Protein AF-A0A967D925-F1 (afdb_monomer_lite)

Foldseek 3Di:
DVVVVVVDPDDVPDDDDDDDPDPPLLVVQVCCVPPVVHDQEDEDDFPDAFDLAACDDDPPDDCPRHQDPVNVVVLCCRLPVSLVSNCVNQLLAANHQYEYEQHADALPRDPRSLVSSVVSLVVVLVVQQVVLVVSCVDPSNYAYEYERNRDPDSVPGHDDPVSVVVSVVVSVVVSVQLSDRQDDVVVPVVRNVCSHSYYHYD

pLDDT: mean 89.71, std 10.69, range [37.78, 98.31]

Sequence (202 aa):
ARELQHAIDATDSVAFDVRCVGDDIEGALDHILREEGGFDVVVSSPFERLPLNALAGERHKSWDRVLSDQQFRDLVHDQLTHHFRIARISALVPNCQIVLLTPDTSLASTREEFALALFVKNSLHAFTVTLGVEGERLPTVPAVNQVQLTRRAHTEEPSNDQELAEEMTRLVHAVMQCAVPAPSPSESRYLSKIFRGNAVTV

Secondary structure (DSSP, 8-state):
-HHHHTSS---TTS-------TT-HHHHHHHHHHHS---SEEEE--SSPPP--BSSPPTTS-STTBPPHHHHHHHHIIIIIHHHHHHHHHTTSTT-EEEEEPPP--TTS-HHHHHHHHHHHHHHHHHHHHHHHHHTTSTT--EEEEEESS-SSGGGS--SHHHHHHHHHHHHHHHHHHTSPPPPTTT-HHHHHHTSS-EEE-

Structure (mmCIF, N/CA/C/O backbone):
data_AF-A0A967D925-F1
#
_entry.id   AF-A0A967D925-F1
#
loop_
_atom_site.group_PDB
_atom_site.id
_atom_site.type_symbol
_atom_site.label_atom_id
_atom_site.label_alt_id
_atom_site.label_comp_id
_atom_site.label_asym_id
_atom_site.label_entity_id
_atom_site.label_seq_id
_atom_site.pdbx_PDB_ins_code
_atom_site.Cartn_x
_atom_site.Cartn_y
_atom_site.Cartn_z
_atom_site.occupancy
_atom_site.B_iso_or_equiv
_atom_site.auth_seq_id
_atom_site.auth_comp_id
_atom_site.auth_asym_id
_atom_site.auth_atom_id
_atom_site.pdbx_PDB_model_num
ATOM 1 N N . ALA A 1 1 ? 12.749 -15.885 10.083 1.00 47.28 1 ALA A N 1
ATOM 2 C CA . ALA A 1 1 ? 12.333 -15.443 11.435 1.00 47.28 1 ALA A CA 1
ATOM 3 C C . ALA A 1 1 ? 13.518 -14.902 12.240 1.00 47.28 1 ALA A C 1
ATOM 5 O O . ALA A 1 1 ? 13.546 -13.701 12.454 1.00 47.28 1 ALA A O 1
ATOM 6 N N . ARG A 1 2 ? 14.536 -15.715 12.591 1.00 37.78 2 ARG A N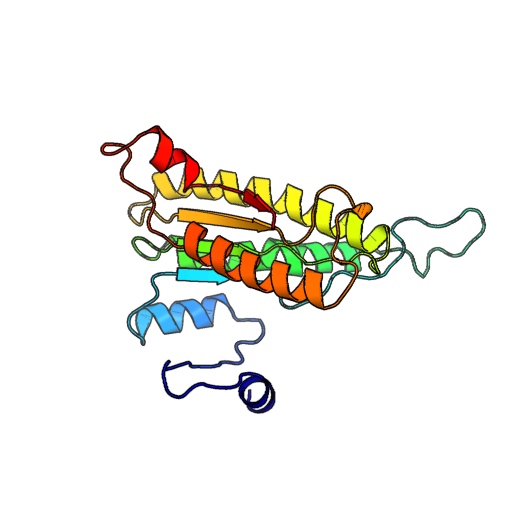 1
ATOM 7 C CA . ARG A 1 2 ? 15.740 -15.232 13.312 1.00 37.78 2 ARG A CA 1
ATOM 8 C C . ARG A 1 2 ? 16.508 -14.115 12.589 1.00 37.78 2 ARG A C 1
ATOM 10 O O . ARG A 1 2 ? 16.878 -13.149 13.230 1.00 37.78 2 ARG A O 1
ATOM 17 N N . GLU A 1 3 ? 16.699 -14.202 11.272 1.00 49.06 3 GLU A N 1
ATOM 18 C CA . GLU A 1 3 ? 17.449 -13.181 10.508 1.00 49.06 3 GLU A CA 1
ATOM 19 C C . GLU A 1 3 ? 16.767 -11.801 10.475 1.00 49.06 3 GLU A C 1
ATOM 21 O O . GLU A 1 3 ? 17.447 -10.794 10.623 1.00 49.06 3 GLU A O 1
ATOM 26 N N . LEU A 1 4 ? 15.432 -11.742 10.371 1.00 49.66 4 LEU A N 1
ATOM 27 C CA . LEU A 1 4 ? 14.669 -10.482 10.443 1.00 49.66 4 LEU A CA 1
ATOM 28 C C . LEU A 1 4 ? 14.736 -9.849 11.838 1.00 49.66 4 LEU A C 1
ATOM 30 O O . LEU A 1 4 ? 14.824 -8.634 11.965 1.00 49.66 4 LEU A O 1
ATOM 34 N N . GLN A 1 5 ? 14.742 -10.677 12.884 1.00 48.75 5 GLN A N 1
ATOM 35 C CA . GLN A 1 5 ? 14.853 -10.217 14.267 1.00 48.75 5 GLN A CA 1
ATOM 36 C C . GLN A 1 5 ? 16.227 -9.590 14.565 1.00 48.75 5 GLN A C 1
ATOM 38 O O . GLN A 1 5 ? 16.320 -8.715 15.414 1.00 48.75 5 GLN A O 1
ATOM 43 N N . HIS A 1 6 ? 17.280 -10.000 13.846 1.00 44.72 6 HIS A N 1
ATOM 44 C CA . HIS A 1 6 ? 18.626 -9.426 13.963 1.00 44.72 6 HIS A CA 1
ATOM 45 C C . HIS A 1 6 ? 18.809 -8.095 13.216 1.00 44.72 6 HIS A C 1
ATOM 47 O O . HIS A 1 6 ? 19.812 -7.427 13.441 1.00 44.72 6 HIS A O 1
ATOM 53 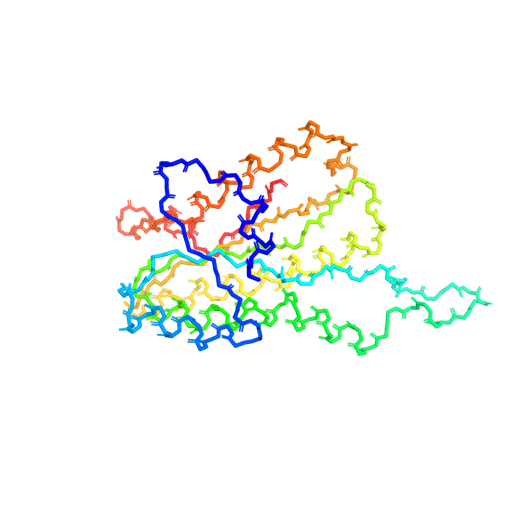N N . ALA A 1 7 ? 17.882 -7.719 12.329 1.00 55.31 7 ALA A N 1
ATOM 54 C CA . ALA A 1 7 ? 17.956 -6.477 11.556 1.00 55.31 7 ALA A CA 1
ATOM 55 C C . ALA A 1 7 ? 17.255 -5.289 12.239 1.00 55.31 7 ALA A C 1
ATOM 57 O O . ALA A 1 7 ? 17.413 -4.152 11.802 1.00 55.31 7 ALA A O 1
ATOM 58 N N . ILE A 1 8 ? 16.469 -5.548 13.289 1.00 61.56 8 ILE A N 1
ATOM 59 C CA . ILE A 1 8 ? 15.788 -4.518 14.071 1.00 61.56 8 ILE A CA 1
ATOM 60 C C . ILE A 1 8 ? 16.593 -4.328 15.354 1.00 61.56 8 ILE A C 1
ATOM 62 O O . ILE A 1 8 ? 16.571 -5.195 16.228 1.00 61.56 8 ILE A O 1
ATOM 66 N N . ASP A 1 9 ? 17.294 -3.197 15.465 1.00 57.78 9 ASP A N 1
ATOM 67 C CA . ASP A 1 9 ? 17.919 -2.769 16.718 1.00 57.78 9 ASP A CA 1
ATOM 68 C C . ASP A 1 9 ? 16.811 -2.453 17.727 1.00 57.78 9 ASP A C 1
ATOM 70 O O . ASP A 1 9 ? 16.304 -1.334 17.835 1.00 57.78 9 ASP A O 1
ATOM 74 N N . ALA A 1 10 ? 16.383 -3.494 18.433 1.00 56.81 10 ALA A N 1
ATOM 75 C CA . ALA A 1 10 ? 15.452 -3.400 19.532 1.00 56.81 10 ALA A CA 1
ATOM 76 C C . ALA A 1 10 ? 16.042 -2.484 20.603 1.00 56.81 10 ALA A C 1
ATOM 78 O O . ALA A 1 10 ? 16.943 -2.865 21.347 1.00 56.81 10 ALA A O 1
ATOM 79 N N . THR A 1 11 ? 15.535 -1.261 20.688 1.00 58.22 11 THR A N 1
ATOM 80 C CA . THR A 1 11 ? 15.697 -0.476 21.907 1.00 58.22 11 THR A CA 1
ATOM 81 C C . THR A 1 11 ? 14.797 -1.106 22.969 1.00 58.22 11 THR A C 1
ATOM 83 O O . THR A 1 11 ? 13.647 -1.434 22.684 1.00 58.22 11 THR A O 1
ATOM 86 N N . ASP A 1 12 ? 15.300 -1.288 24.194 1.00 60.41 12 ASP A N 1
ATOM 87 C CA . ASP A 1 12 ? 14.603 -1.968 25.308 1.00 60.41 12 ASP A CA 1
ATOM 88 C C . ASP A 1 12 ? 13.247 -1.331 25.714 1.00 60.41 12 ASP A C 1
ATOM 90 O O . ASP A 1 12 ? 12.609 -1.754 26.677 1.00 60.41 12 ASP A O 1
ATOM 94 N N . SER A 1 13 ? 12.802 -0.279 25.024 1.00 71.00 13 SER A N 1
ATOM 95 C CA . SER A 1 13 ? 11.634 0.535 25.352 1.00 71.00 13 SER A CA 1
ATOM 96 C C . SER A 1 13 ? 10.321 0.074 24.711 1.00 71.00 13 SER A C 1
ATOM 98 O O . SER A 1 13 ? 9.267 0.516 25.169 1.00 71.00 13 SER A O 1
ATOM 100 N N . VAL A 1 14 ? 10.339 -0.789 23.685 1.00 78.38 14 VAL A N 1
ATOM 101 C CA . VAL A 1 14 ? 9.121 -1.223 22.972 1.00 78.38 14 VAL A CA 1
ATOM 102 C C . VAL A 1 14 ? 9.096 -2.740 22.809 1.00 78.38 14 VAL A C 1
ATOM 104 O O . VAL A 1 14 ? 9.994 -3.328 22.214 1.00 78.38 14 VAL A O 1
ATOM 107 N N . ALA A 1 15 ? 8.039 -3.380 23.312 1.00 82.06 15 ALA A N 1
ATOM 108 C CA . ALA A 1 15 ? 7.785 -4.789 23.039 1.00 82.06 15 ALA A CA 1
ATOM 109 C C . ALA A 1 15 ? 7.368 -4.954 21.571 1.00 82.06 15 ALA A C 1
ATOM 111 O O . ALA A 1 15 ? 6.410 -4.325 21.125 1.00 82.06 15 ALA A O 1
ATOM 112 N N . PHE A 1 16 ? 8.074 -5.802 20.828 1.00 82.94 16 PHE A N 1
ATOM 113 C CA . PHE A 1 16 ? 7.754 -6.123 19.442 1.00 82.94 16 PHE A CA 1
ATOM 114 C C . PHE A 1 16 ? 7.796 -7.636 19.241 1.00 82.94 16 PHE A C 1
ATOM 116 O O . PHE A 1 16 ? 8.562 -8.348 19.893 1.00 82.94 16 PHE A O 1
ATOM 123 N N . ASP A 1 17 ? 6.964 -8.113 18.324 1.00 85.56 17 ASP A N 1
ATOM 124 C CA . ASP A 1 17 ? 6.904 -9.509 17.916 1.00 85.56 17 ASP A CA 1
ATOM 125 C C . ASP A 1 17 ? 7.031 -9.594 16.393 1.00 85.56 17 ASP A C 1
ATOM 127 O O . ASP A 1 17 ? 6.487 -8.764 15.665 1.00 85.56 17 ASP A O 1
ATOM 131 N N . VAL A 1 18 ? 7.788 -10.579 15.906 1.00 86.38 18 VAL A N 1
ATOM 132 C CA . VAL A 1 18 ? 8.087 -10.744 14.477 1.00 86.38 18 VAL A CA 1
ATOM 133 C C . VAL A 1 18 ? 7.727 -12.154 14.054 1.00 86.38 18 VAL A C 1
ATOM 135 O O . VAL A 1 18 ? 8.289 -13.136 14.544 1.00 86.38 18 VAL A O 1
ATOM 138 N N . ARG A 1 19 ? 6.839 -12.257 13.064 1.00 85.81 19 ARG A N 1
ATOM 139 C CA . ARG A 1 19 ? 6.327 -13.535 12.564 1.00 85.81 19 ARG A CA 1
ATOM 140 C C . ARG A 1 19 ? 6.606 -13.697 11.084 1.00 85.81 19 ARG A C 1
ATOM 142 O O . ARG A 1 19 ? 6.492 -12.759 10.305 1.00 85.81 19 ARG A O 1
ATOM 149 N N . CYS A 1 20 ? 6.942 -14.921 10.694 1.00 88.19 20 CYS A N 1
ATOM 150 C CA . CYS A 1 20 ? 6.963 -15.314 9.293 1.00 88.19 20 CYS A CA 1
ATOM 151 C C . CYS A 1 20 ? 5.620 -15.973 8.977 1.00 88.19 20 CYS A C 1
ATOM 153 O O . CYS A 1 20 ? 5.390 -17.102 9.405 1.00 88.19 20 CYS A O 1
ATOM 155 N N . VAL A 1 21 ? 4.738 -15.256 8.282 1.00 86.06 21 VAL A N 1
ATOM 156 C CA . VAL A 1 21 ? 3.375 -15.722 7.960 1.00 86.06 21 VAL A CA 1
ATOM 157 C C . VAL A 1 21 ? 3.265 -16.309 6.548 1.00 86.06 21 VAL A C 1
ATOM 159 O O . VAL A 1 21 ? 2.253 -16.910 6.201 1.00 86.06 21 VAL A O 1
ATOM 162 N N . GLY A 1 22 ? 4.327 -16.178 5.742 1.00 86.94 22 GLY A N 1
ATOM 163 C CA . GLY A 1 22 ? 4.320 -16.579 4.337 1.00 86.94 22 GLY A CA 1
ATOM 164 C C . GLY A 1 22 ? 3.181 -15.899 3.580 1.00 86.94 22 GLY A C 1
ATOM 165 O O . GLY A 1 22 ? 2.936 -14.708 3.763 1.00 86.94 22 GLY A O 1
ATOM 166 N N . ASP A 1 23 ? 2.463 -16.680 2.777 1.00 87.06 23 ASP A N 1
ATOM 167 C CA . ASP A 1 23 ? 1.322 -16.192 2.003 1.00 87.06 23 ASP A CA 1
ATOM 168 C C . ASP A 1 23 ? -0.005 -16.185 2.771 1.00 87.06 23 ASP A C 1
ATOM 170 O O . ASP A 1 23 ? -0.970 -15.637 2.247 1.00 87.06 23 ASP A O 1
ATOM 174 N N . ASP A 1 24 ? -0.111 -16.757 3.977 1.00 92.06 24 ASP A N 1
ATOM 175 C CA . ASP A 1 24 ? -1.381 -16.828 4.727 1.00 92.06 24 ASP A CA 1
ATOM 176 C C . ASP A 1 24 ? -1.606 -15.592 5.612 1.00 92.06 24 ASP A C 1
ATOM 178 O O . ASP A 1 24 ? -1.670 -15.651 6.843 1.00 92.06 24 ASP A O 1
ATOM 182 N N . ILE A 1 25 ? -1.692 -14.432 4.961 1.00 93.94 25 ILE A N 1
ATOM 183 C CA . ILE A 1 25 ? -1.860 -13.144 5.639 1.00 93.94 25 ILE A CA 1
ATOM 184 C C . ILE A 1 25 ? -3.218 -13.071 6.353 1.00 93.94 25 ILE A C 1
ATOM 186 O O . ILE A 1 25 ? -3.301 -12.592 7.484 1.00 93.94 25 ILE A O 1
ATOM 190 N N . GLU A 1 26 ? -4.288 -13.563 5.724 1.00 94.56 26 GLU A N 1
ATOM 191 C CA . GLU A 1 26 ? -5.625 -13.567 6.315 1.00 94.56 26 GLU A CA 1
ATOM 192 C C . GLU A 1 26 ? -5.699 -14.456 7.560 1.00 94.56 26 GLU A C 1
ATOM 194 O O . GLU A 1 26 ? -6.271 -14.025 8.562 1.00 94.56 26 GLU A O 1
ATOM 199 N N . GLY A 1 27 ? -5.110 -15.658 7.522 1.00 94.44 27 GLY A N 1
ATOM 200 C CA . GLY A 1 27 ? -5.057 -16.553 8.678 1.00 94.44 27 GLY A CA 1
ATOM 201 C C . GLY A 1 27 ? -4.265 -15.953 9.838 1.00 94.44 27 GLY A C 1
ATOM 202 O O . GLY A 1 27 ? -4.699 -16.027 10.989 1.00 94.44 27 GLY A O 1
ATO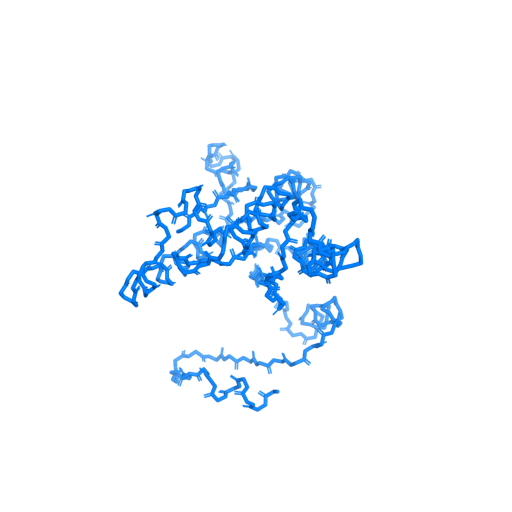M 203 N N . ALA A 1 28 ? -3.150 -15.277 9.545 1.00 93.69 28 ALA A N 1
ATOM 204 C CA . ALA A 1 28 ? -2.365 -14.586 10.562 1.00 93.69 28 ALA A CA 1
ATOM 205 C C . ALA A 1 28 ? -3.134 -13.431 11.228 1.00 93.69 28 ALA A C 1
ATOM 207 O O . ALA A 1 28 ? -3.113 -13.311 12.453 1.00 93.69 28 ALA A O 1
ATOM 208 N N . LEU A 1 29 ? -3.839 -12.605 10.447 1.00 94.50 29 LEU A N 1
ATOM 209 C CA . LEU A 1 29 ? -4.657 -11.513 10.986 1.00 94.50 29 LEU A CA 1
ATOM 210 C C . LEU A 1 29 ? -5.850 -12.035 11.802 1.00 94.50 29 LEU A C 1
ATOM 212 O O . LEU A 1 29 ? -6.140 -11.490 12.866 1.00 94.50 29 LEU A O 1
ATOM 216 N N . ASP A 1 30 ? -6.521 -13.097 11.341 1.00 92.94 30 ASP A N 1
ATOM 217 C CA . ASP A 1 30 ? -7.624 -13.731 12.081 1.00 92.94 30 ASP A CA 1
ATOM 218 C C . ASP A 1 30 ? -7.139 -14.323 13.414 1.00 92.94 30 ASP A C 1
ATOM 220 O O . ASP A 1 30 ? -7.816 -14.174 14.432 1.00 92.94 30 ASP A O 1
ATOM 224 N N . HIS A 1 31 ? -5.939 -14.915 13.442 1.00 92.75 31 HIS A N 1
ATOM 225 C CA . HIS A 1 31 ? -5.333 -15.418 14.675 1.00 92.75 31 HIS A CA 1
ATOM 226 C C . HIS A 1 31 ? -5.085 -14.300 15.695 1.00 92.75 31 HIS A C 1
ATOM 228 O O . HIS A 1 31 ? -5.533 -14.417 16.835 1.00 92.75 31 HIS A O 1
ATOM 234 N N . ILE A 1 32 ? -4.455 -13.191 15.283 1.00 92.81 32 ILE A N 1
ATOM 235 C CA . ILE A 1 32 ? -4.219 -12.034 16.168 1.00 92.81 32 ILE A CA 1
ATOM 236 C C . ILE A 1 32 ? -5.553 -11.496 16.706 1.00 92.81 32 ILE A C 1
ATOM 238 O O . ILE A 1 32 ? -5.688 -11.195 17.894 1.00 92.81 32 ILE A O 1
ATOM 242 N N . LEU A 1 33 ? -6.567 -11.415 15.840 1.00 91.25 33 LEU A N 1
ATOM 243 C CA . LEU A 1 33 ? -7.886 -10.915 16.210 1.00 91.25 33 LEU A CA 1
ATOM 244 C C . LEU A 1 33 ? -8.582 -11.775 17.270 1.00 91.25 33 LEU A C 1
ATOM 246 O O . LEU A 1 33 ? -9.226 -11.233 18.168 1.00 91.25 33 LEU A O 1
ATOM 250 N N . ARG A 1 34 ? -8.480 -13.102 17.165 1.00 90.19 34 ARG A N 1
ATOM 251 C CA . ARG A 1 34 ? -9.218 -14.032 18.034 1.00 90.19 34 ARG A CA 1
ATOM 252 C C . ARG A 1 34 ? -8.470 -14.413 19.299 1.00 90.19 34 ARG A C 1
ATOM 254 O O . ARG A 1 34 ? -9.097 -14.546 20.345 1.00 90.19 34 ARG A O 1
ATOM 261 N N . GLU A 1 35 ? -7.162 -14.601 19.193 1.00 92.81 35 GLU A N 1
ATOM 262 C CA . GLU A 1 35 ? -6.359 -15.234 20.240 1.00 92.81 35 GLU A CA 1
ATOM 263 C C . GLU A 1 35 ? -5.477 -14.230 20.997 1.00 92.81 35 GLU A C 1
ATOM 265 O O . GLU A 1 35 ? -5.016 -14.529 22.096 1.00 92.81 35 GLU A O 1
ATOM 270 N N . GLU A 1 36 ? -5.260 -13.024 20.455 1.00 89.31 36 GLU A N 1
ATOM 271 C CA . GLU A 1 36 ? -4.236 -12.092 20.963 1.00 89.31 36 GLU A CA 1
ATOM 272 C C . GLU A 1 36 ? -4.762 -10.689 21.279 1.00 89.31 36 GLU A C 1
ATOM 274 O O . GLU A 1 36 ? -3.993 -9.760 21.515 1.00 89.31 36 GLU A O 1
ATOM 279 N N . GLY A 1 37 ? -6.084 -10.535 21.342 1.00 84.06 37 GLY A N 1
ATOM 280 C CA . GLY A 1 37 ? -6.721 -9.288 21.768 1.00 84.06 37 GLY A CA 1
ATOM 281 C C . GLY A 1 37 ? -6.923 -8.251 20.661 1.00 84.06 37 GLY A C 1
ATOM 282 O O . GLY A 1 37 ? -7.417 -7.165 20.959 1.00 84.06 37 GLY A O 1
ATOM 283 N N . GLY A 1 38 ? -6.630 -8.586 19.400 1.00 90.00 38 GLY A N 1
ATOM 284 C CA . GLY A 1 38 ? -6.899 -7.716 18.256 1.00 90.00 38 GLY A CA 1
ATOM 285 C C . GLY A 1 38 ? -5.806 -6.702 17.944 1.00 90.00 38 GLY A C 1
ATOM 286 O O . GLY A 1 38 ? -4.678 -6.794 18.417 1.00 90.00 38 GLY A O 1
ATOM 287 N N . PHE A 1 39 ? -6.144 -5.762 17.063 1.00 93.50 39 PHE A N 1
ATOM 288 C CA . PHE A 1 39 ? -5.239 -4.717 16.598 1.00 93.50 39 PHE A CA 1
ATOM 289 C C . PHE A 1 39 ? -6.011 -3.448 16.224 1.00 93.50 39 PHE A C 1
ATOM 291 O O . PHE A 1 39 ? -7.086 -3.516 15.630 1.00 93.50 39 PHE A O 1
ATOM 298 N N . ASP A 1 40 ? -5.434 -2.286 16.527 1.00 93.56 40 ASP A N 1
ATOM 299 C CA . ASP A 1 40 ? -6.042 -0.983 16.225 1.00 93.56 40 ASP A CA 1
ATOM 300 C C . ASP A 1 40 ? -5.571 -0.411 14.881 1.00 93.56 40 ASP A C 1
ATOM 302 O O . ASP A 1 40 ? -6.294 0.332 14.220 1.00 93.56 40 ASP A O 1
ATOM 306 N N . VAL A 1 41 ? -4.351 -0.751 14.459 1.00 95.81 41 VAL A N 1
ATOM 307 C CA . VAL A 1 41 ? -3.701 -0.182 13.273 1.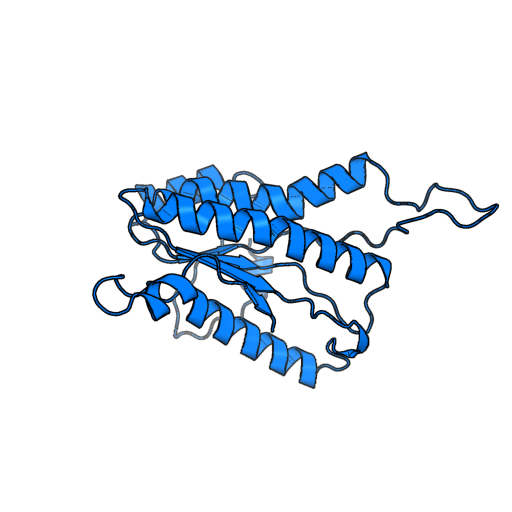00 95.81 41 VAL A CA 1
ATOM 308 C C . VAL A 1 41 ? -3.049 -1.291 12.462 1.00 95.81 41 VAL A C 1
ATOM 310 O O . VAL A 1 41 ? -2.373 -2.156 13.015 1.00 95.81 41 VAL A O 1
ATOM 313 N N . VAL A 1 42 ? -3.205 -1.232 11.140 1.00 96.88 42 VAL A N 1
ATOM 314 C CA . VAL A 1 42 ? -2.480 -2.090 10.200 1.00 96.88 42 VAL A CA 1
ATOM 315 C C . VAL A 1 42 ? -1.762 -1.230 9.177 1.00 96.88 42 VAL A C 1
ATOM 317 O O . VAL A 1 42 ? -2.392 -0.470 8.446 1.00 96.88 42 VAL A O 1
ATOM 320 N N . VAL A 1 43 ? -0.444 -1.394 9.096 1.00 97.50 43 VAL A N 1
ATOM 321 C CA . VAL A 1 43 ? 0.389 -0.806 8.044 1.00 97.50 43 VAL A CA 1
ATOM 322 C C . VAL A 1 43 ? 0.755 -1.917 7.071 1.00 97.50 43 VAL A C 1
ATOM 324 O O . VAL A 1 43 ? 1.428 -2.877 7.437 1.00 97.50 43 VAL A O 1
ATOM 327 N N . SER A 1 44 ? 0.272 -1.813 5.839 1.00 97.44 44 SER A N 1
ATOM 328 C CA . SER A 1 44 ? 0.476 -2.810 4.795 1.00 97.44 44 SER A CA 1
ATOM 329 C C . SER A 1 44 ? 1.526 -2.316 3.810 1.00 97.44 44 SER A C 1
ATOM 331 O O . SER A 1 44 ? 1.326 -1.292 3.159 1.00 97.44 44 SER A O 1
ATOM 333 N N . SER A 1 45 ? 2.617 -3.071 3.693 1.00 95.38 45 SER A N 1
ATOM 334 C CA . SER A 1 45 ? 3.654 -2.901 2.678 1.00 95.38 45 SER A CA 1
ATOM 335 C C . SER A 1 45 ? 3.754 -4.185 1.856 1.00 95.38 45 SER A C 1
ATOM 337 O O . SER A 1 45 ? 3.843 -5.253 2.465 1.00 95.38 45 SER A O 1
ATOM 339 N N . PRO A 1 46 ? 3.791 -4.106 0.516 1.00 91.00 46 PRO A N 1
ATOM 340 C CA . PRO A 1 46 ? 4.084 -5.251 -0.340 1.00 91.00 46 PRO A CA 1
ATOM 341 C C . PRO A 1 46 ? 5.412 -5.916 0.046 1.00 91.00 46 PRO A C 1
ATOM 343 O O . PRO A 1 46 ? 6.351 -5.235 0.465 1.00 91.00 46 PRO A O 1
ATOM 346 N N . PHE A 1 47 ? 5.493 -7.242 -0.092 1.00 90.38 47 PHE A N 1
ATOM 347 C CA . PHE A 1 47 ? 6.724 -7.997 0.182 1.00 90.38 47 PHE A CA 1
ATOM 348 C C . PHE A 1 47 ? 7.707 -7.958 -0.988 1.00 90.38 47 PHE A C 1
ATOM 350 O O . PHE A 1 47 ? 8.916 -7.857 -0.780 1.00 90.38 47 PHE A O 1
ATOM 357 N N . GLU A 1 48 ? 7.185 -8.041 -2.212 1.00 91.88 48 GLU A N 1
ATOM 358 C CA . GLU A 1 48 ? 7.992 -8.098 -3.425 1.00 91.88 48 GLU A CA 1
ATOM 359 C C . GLU A 1 48 ? 8.353 -6.702 -3.933 1.00 91.88 48 GLU A C 1
ATOM 361 O O . GLU A 1 48 ? 7.583 -5.743 -3.819 1.00 91.88 48 GLU A O 1
ATOM 366 N N . ARG A 1 49 ? 9.539 -6.596 -4.536 1.00 91.12 49 ARG A N 1
ATOM 367 C CA . ARG A 1 49 ? 9.987 -5.372 -5.213 1.00 91.12 49 ARG A CA 1
ATOM 368 C C . ARG A 1 49 ? 9.338 -5.236 -6.588 1.00 91.12 49 ARG A C 1
ATOM 370 O O . ARG A 1 49 ? 8.848 -6.204 -7.168 1.00 91.12 49 ARG A O 1
ATOM 377 N N . LEU A 1 50 ? 9.392 -4.030 -7.147 1.00 94.12 50 LEU A N 1
ATOM 378 C CA . LEU A 1 50 ? 8.984 -3.808 -8.530 1.00 94.12 50 LEU A CA 1
ATOM 379 C C . LEU A 1 50 ? 9.927 -4.529 -9.515 1.00 94.12 50 LEU A C 1
ATOM 381 O O . LEU A 1 50 ? 11.141 -4.578 -9.296 1.00 94.12 50 LEU A O 1
ATOM 385 N N . PRO A 1 51 ? 9.399 -5.076 -10.624 1.00 92.50 51 PRO A N 1
ATOM 386 C CA . PRO A 1 51 ? 10.217 -5.707 -11.643 1.00 92.50 51 PRO A CA 1
ATOM 387 C C . PRO A 1 51 ? 11.029 -4.659 -12.413 1.00 92.50 51 PRO A C 1
ATOM 389 O O . PRO A 1 51 ? 10.538 -3.586 -12.756 1.00 92.50 51 PRO A O 1
ATOM 392 N N . LEU A 1 52 ? 12.266 -5.020 -12.759 1.00 89.56 52 LEU A N 1
ATOM 393 C CA . LEU A 1 52 ? 13.210 -4.170 -13.503 1.00 89.56 52 LEU A CA 1
ATOM 394 C C . LEU A 1 52 ? 13.148 -4.393 -15.026 1.00 89.56 52 LEU A C 1
ATOM 396 O O . LEU A 1 52 ? 14.049 -3.999 -15.769 1.00 89.56 52 LEU A O 1
ATOM 400 N N . ASN A 1 53 ? 12.124 -5.105 -15.498 1.00 91.12 53 ASN A N 1
ATOM 401 C CA . ASN A 1 53 ? 11.946 -5.433 -16.907 1.00 91.12 53 ASN A CA 1
ATOM 402 C C . ASN A 1 53 ? 11.633 -4.186 -17.740 1.00 91.12 53 ASN A C 1
ATOM 404 O O . ASN A 1 53 ? 10.991 -3.245 -17.279 1.00 91.12 53 ASN A O 1
ATOM 408 N N . ALA A 1 54 ? 12.019 -4.223 -19.016 1.00 89.19 54 ALA A N 1
ATOM 409 C CA . ALA A 1 54 ? 11.591 -3.199 -19.958 1.00 89.19 54 ALA A CA 1
ATOM 410 C C . ALA A 1 54 ? 10.063 -3.251 -20.128 1.00 89.19 54 ALA A C 1
ATOM 412 O O . ALA A 1 54 ? 9.488 -4.334 -20.209 1.00 89.19 54 ALA A O 1
ATOM 413 N N . LEU A 1 55 ? 9.396 -2.102 -20.248 1.00 90.12 55 LEU A N 1
ATOM 414 C CA . LEU A 1 55 ? 7.946 -2.068 -20.505 1.00 90.12 55 LEU A CA 1
ATOM 415 C C . LEU A 1 55 ? 7.597 -2.152 -21.997 1.00 90.12 55 LEU A C 1
ATOM 417 O O . LEU A 1 55 ? 6.451 -2.407 -22.356 1.00 90.12 55 LEU A O 1
ATOM 421 N N . ALA A 1 56 ? 8.576 -1.937 -22.875 1.00 87.31 56 ALA A N 1
ATOM 422 C CA . ALA A 1 56 ? 8.401 -2.019 -24.317 1.00 87.31 56 ALA A CA 1
ATOM 423 C C . ALA A 1 56 ? 9.662 -2.563 -24.991 1.00 87.31 56 ALA A C 1
ATOM 425 O O . ALA A 1 56 ? 10.784 -2.290 -24.562 1.00 87.31 56 ALA A O 1
ATOM 426 N N . GLY A 1 57 ? 9.472 -3.316 -26.075 1.00 84.94 57 GLY A N 1
ATOM 427 C CA . GLY A 1 57 ? 10.569 -3.758 -26.926 1.00 84.94 57 GLY A CA 1
ATOM 428 C C . GLY A 1 57 ? 11.107 -2.613 -27.782 1.00 84.94 57 GLY A C 1
ATOM 429 O O . GLY A 1 57 ? 10.351 -1.811 -28.332 1.00 84.94 57 GLY A O 1
ATOM 430 N N . GLU A 1 58 ? 12.425 -2.549 -27.944 1.00 81.94 58 GLU A N 1
ATOM 431 C CA . GLU A 1 58 ? 13.035 -1.642 -28.913 1.00 81.94 58 GLU A CA 1
ATOM 432 C C . GLU A 1 58 ? 12.915 -2.193 -30.341 1.00 81.94 58 GLU A C 1
ATOM 434 O O . GLU A 1 58 ? 12.901 -3.405 -30.583 1.00 81.94 58 GLU A O 1
ATOM 439 N N . ARG A 1 59 ? 12.879 -1.289 -31.325 1.00 81.94 59 ARG A N 1
ATOM 440 C CA . ARG A 1 59 ? 12.786 -1.658 -32.740 1.00 81.94 59 ARG A CA 1
ATOM 441 C C . ARG A 1 59 ? 13.951 -2.581 -33.126 1.00 81.94 59 ARG A C 1
ATOM 443 O O . ARG A 1 59 ? 15.109 -2.235 -32.918 1.00 81.94 59 ARG A O 1
ATOM 450 N N . HIS A 1 60 ? 13.635 -3.725 -33.734 1.00 81.81 60 HIS A N 1
ATOM 451 C CA . HIS A 1 60 ? 14.602 -4.751 -34.156 1.00 81.81 60 HIS A CA 1
ATOM 452 C C . HIS A 1 60 ? 15.381 -5.449 -33.020 1.00 81.81 60 HIS A C 1
ATOM 454 O O . HIS A 1 60 ? 16.356 -6.142 -33.309 1.00 81.81 60 HIS A O 1
ATOM 460 N N . LYS A 1 61 ? 14.962 -5.321 -31.752 1.00 83.62 61 LYS A N 1
ATOM 461 C CA . LYS A 1 61 ? 15.504 -6.106 -30.629 1.00 83.62 61 LYS A CA 1
ATOM 462 C C . LYS A 1 61 ? 14.539 -7.218 -30.201 1.00 83.62 61 LYS A C 1
ATOM 464 O O . LYS A 1 61 ? 13.363 -7.207 -30.560 1.00 83.62 61 LYS A O 1
ATOM 469 N N . SER A 1 62 ? 15.062 -8.187 -29.448 1.00 82.88 62 SER A N 1
ATOM 470 C CA . SER A 1 62 ? 14.246 -9.250 -28.856 1.00 82.88 62 SER A CA 1
ATOM 471 C C . SER A 1 62 ? 13.334 -8.710 -27.751 1.00 82.88 62 SER A C 1
ATOM 473 O O . SER A 1 62 ? 13.699 -7.772 -27.041 1.00 82.88 62 SER A O 1
ATOM 475 N N . TRP A 1 63 ? 12.169 -9.337 -27.592 1.00 89.19 63 TRP A N 1
ATOM 476 C CA . TRP A 1 63 ? 11.173 -9.022 -26.564 1.00 89.19 63 TRP A CA 1
ATOM 477 C C . TRP A 1 63 ? 11.366 -9.830 -25.276 1.00 89.19 63 TRP A C 1
ATOM 479 O O . TRP A 1 63 ? 10.643 -9.611 -24.315 1.00 89.19 63 TRP A O 1
ATOM 489 N N . ASP A 1 64 ? 12.370 -10.708 -25.211 1.00 87.62 64 ASP A N 1
ATOM 490 C CA . ASP A 1 64 ? 12.568 -11.634 -24.082 1.00 87.62 64 ASP A CA 1
ATOM 491 C C . ASP A 1 64 ? 12.791 -10.942 -22.725 1.00 87.62 64 ASP A C 1
ATOM 493 O O . ASP A 1 64 ? 12.628 -11.557 -21.677 1.00 87.62 64 ASP A O 1
ATOM 497 N N . ARG A 1 65 ? 13.207 -9.668 -22.729 1.00 86.81 65 ARG A N 1
ATOM 498 C CA . ARG A 1 65 ? 13.412 -8.861 -21.511 1.00 86.81 65 ARG A CA 1
ATOM 499 C C . ARG A 1 65 ? 12.237 -7.942 -21.180 1.00 86.81 65 ARG A C 1
ATOM 501 O O . ARG A 1 65 ? 12.270 -7.283 -20.139 1.00 86.81 65 ARG A O 1
ATOM 508 N N . VAL A 1 66 ? 11.248 -7.868 -22.069 1.00 93.25 66 VAL A N 1
ATOM 509 C CA . VAL A 1 66 ? 10.040 -7.070 -21.869 1.00 93.25 66 VAL A CA 1
ATOM 510 C C . VAL A 1 66 ? 9.166 -7.767 -20.834 1.00 93.25 66 VAL A C 1
ATOM 512 O O . VAL A 1 66 ? 9.095 -8.995 -20.807 1.00 93.25 66 VAL A O 1
ATOM 515 N N . LEU A 1 67 ? 8.528 -6.982 -19.970 1.00 94.19 67 LEU A N 1
ATOM 516 C CA . LEU A 1 67 ? 7.600 -7.475 -18.964 1.00 94.19 67 LEU A CA 1
ATOM 517 C C . LEU A 1 67 ? 6.486 -8.283 -19.644 1.00 94.19 67 LEU A C 1
ATOM 519 O O . LEU A 1 67 ? 5.722 -7.752 -20.449 1.00 94.19 67 LEU A O 1
ATOM 523 N N . SER A 1 68 ? 6.425 -9.574 -19.334 1.00 94.56 68 SER A N 1
ATOM 524 C CA . SER A 1 68 ? 5.401 -10.472 -19.865 1.00 94.56 68 SER A CA 1
ATOM 525 C C . SER A 1 68 ? 4.062 -10.303 -19.145 1.00 94.56 68 SER A C 1
ATOM 527 O O . SER A 1 68 ? 4.002 -9.820 -18.013 1.00 94.56 68 SER A O 1
ATOM 529 N N . ASP A 1 69 ? 2.988 -10.794 -19.764 1.00 95.12 69 ASP A N 1
ATOM 530 C CA . ASP A 1 69 ? 1.652 -10.811 -19.158 1.00 95.12 69 ASP A CA 1
ATOM 531 C C . ASP A 1 69 ? 1.630 -11.525 -17.801 1.00 95.12 69 ASP A C 1
ATOM 533 O O . ASP A 1 69 ? 0.932 -11.086 -16.889 1.00 95.12 69 ASP A O 1
ATOM 537 N N . GLN A 1 70 ? 2.384 -12.620 -17.651 1.00 96.56 70 GLN A N 1
ATOM 538 C CA . GLN A 1 70 ? 2.452 -13.345 -16.382 1.00 96.56 70 GLN A CA 1
ATOM 539 C C . GLN A 1 70 ? 3.145 -12.502 -15.308 1.00 96.56 70 GLN A C 1
ATOM 541 O O . GLN A 1 70 ? 2.581 -12.312 -14.241 1.00 96.56 70 GLN A O 1
ATOM 546 N N . GLN A 1 71 ? 4.295 -11.900 -15.620 1.00 96.00 71 GLN A N 1
ATOM 547 C CA . GLN A 1 71 ? 5.004 -11.034 -14.670 1.00 96.00 71 GLN A CA 1
ATOM 548 C C . GLN A 1 71 ? 4.185 -9.798 -14.282 1.00 96.00 71 GLN A C 1
ATOM 550 O O . GLN A 1 71 ? 4.265 -9.328 -13.151 1.00 96.00 71 GLN A O 1
ATOM 555 N N . PHE A 1 72 ? 3.374 -9.265 -15.199 1.00 96.88 72 PHE A N 1
ATOM 556 C CA . PHE A 1 72 ? 2.455 -8.179 -14.870 1.00 96.88 72 PHE A CA 1
ATOM 557 C C . PHE A 1 72 ? 1.296 -8.644 -13.972 1.00 96.88 72 PHE A C 1
ATOM 559 O O . PHE A 1 72 ? 0.861 -7.898 -13.096 1.00 96.88 72 PHE A O 1
ATOM 566 N N . ARG A 1 73 ? 0.795 -9.874 -14.148 1.00 97.94 73 ARG A N 1
ATOM 567 C CA . ARG A 1 73 ? -0.187 -10.466 -13.221 1.00 97.94 73 ARG A CA 1
ATOM 568 C C . ARG A 1 73 ? 0.404 -10.648 -11.830 1.00 97.94 73 ARG A C 1
ATOM 570 O O . ARG A 1 73 ? -0.283 -10.323 -10.866 1.00 97.94 73 ARG A O 1
ATOM 577 N N . ASP A 1 74 ? 1.648 -11.104 -11.749 1.00 97.31 74 ASP A N 1
ATOM 578 C CA . ASP A 1 74 ? 2.369 -11.269 -10.487 1.00 97.31 74 ASP A CA 1
ATOM 579 C C . ASP A 1 74 ? 2.550 -9.897 -9.809 1.00 97.31 74 ASP A C 1
ATOM 581 O O . ASP A 1 74 ? 2.123 -9.714 -8.676 1.00 97.31 74 ASP A O 1
ATOM 585 N N . LEU A 1 75 ? 2.974 -8.864 -10.554 1.00 97.12 75 LEU A N 1
ATOM 586 C CA . LEU A 1 75 ? 3.006 -7.476 -10.067 1.00 97.12 75 LEU A CA 1
ATOM 587 C C . LEU A 1 75 ? 1.655 -7.022 -9.484 1.00 97.12 75 LEU A C 1
ATOM 589 O O . LEU A 1 75 ? 1.609 -6.430 -8.409 1.00 97.12 75 LEU A O 1
ATOM 593 N N . VAL A 1 76 ? 0.544 -7.255 -10.189 1.00 98.19 76 VAL A N 1
ATOM 594 C CA . VAL A 1 76 ? -0.798 -6.881 -9.704 1.00 98.19 76 VAL A CA 1
ATOM 595 C C . VAL A 1 76 ? -1.174 -7.670 -8.450 1.00 98.19 76 VAL A C 1
ATOM 597 O O . VAL A 1 76 ? -1.799 -7.126 -7.533 1.00 98.19 76 VAL A O 1
ATOM 600 N N . HIS A 1 77 ? -0.817 -8.949 -8.395 1.00 97.38 77 HIS A N 1
ATOM 601 C CA . HIS A 1 77 ? -1.035 -9.769 -7.216 1.00 97.38 77 HIS A CA 1
ATOM 602 C C . HIS A 1 77 ? -0.272 -9.194 -6.012 1.00 97.38 77 HIS A C 1
ATOM 604 O O . HIS A 1 77 ? -0.876 -8.881 -4.982 1.00 97.38 77 HIS A O 1
ATOM 610 N N . ASP A 1 78 ? 1.017 -8.935 -6.185 1.00 96.38 78 ASP A N 1
ATOM 611 C CA . ASP A 1 78 ? 1.915 -8.571 -5.093 1.00 96.38 78 ASP A CA 1
ATOM 612 C C . ASP A 1 78 ? 1.723 -7.126 -4.626 1.00 96.38 78 ASP A C 1
ATOM 614 O O . ASP A 1 78 ? 1.819 -6.845 -3.436 1.00 96.38 78 ASP A O 1
ATOM 618 N N . GLN A 1 79 ? 1.392 -6.211 -5.542 1.00 97.06 79 GLN A N 1
ATOM 619 C CA . GLN A 1 79 ? 1.301 -4.777 -5.251 1.00 97.06 79 GLN A CA 1
ATOM 620 C C . GLN A 1 79 ? -0.123 -4.270 -5.017 1.00 97.06 79 GLN A C 1
ATOM 622 O O . GLN A 1 79 ? -0.299 -3.185 -4.474 1.00 97.06 79 GLN A O 1
ATOM 627 N N . LEU A 1 80 ? -1.160 -4.999 -5.449 1.00 98.19 80 LEU A N 1
ATOM 628 C CA . LEU A 1 80 ? -2.560 -4.572 -5.287 1.00 98.19 80 LEU A CA 1
ATOM 629 C C . LEU A 1 80 ? -3.387 -5.613 -4.534 1.00 98.19 80 LEU A C 1
ATOM 631 O O . LEU A 1 80 ? -4.081 -5.275 -3.572 1.00 98.19 80 LEU A O 1
ATOM 635 N N . THR A 1 81 ? -3.306 -6.884 -4.937 1.00 97.94 81 THR A N 1
ATOM 636 C CA . THR A 1 81 ? -4.094 -7.948 -4.290 1.00 97.94 81 THR A CA 1
ATOM 637 C C . THR A 1 81 ? -3.633 -8.170 -2.852 1.00 97.94 81 THR A C 1
ATOM 639 O O . THR A 1 81 ? -4.475 -8.358 -1.977 1.00 97.94 81 THR A O 1
ATOM 642 N N . HIS A 1 82 ? -2.334 -8.044 -2.577 1.00 97.25 82 HIS A N 1
ATOM 643 C CA . HIS A 1 82 ? -1.777 -8.030 -1.224 1.00 97.25 82 HIS A CA 1
ATOM 644 C C . HIS A 1 82 ? -2.525 -7.064 -0.283 1.00 97.25 82 HIS A C 1
ATOM 646 O O . HIS A 1 82 ? -3.037 -7.476 0.761 1.00 97.25 82 HIS A O 1
ATOM 652 N N . HIS A 1 83 ? -2.679 -5.795 -0.678 1.00 98.00 83 HIS A N 1
ATOM 653 C CA . HIS A 1 83 ? -3.398 -4.799 0.124 1.00 98.00 83 HIS A CA 1
ATOM 654 C C . HIS A 1 83 ? -4.876 -5.141 0.294 1.00 98.00 83 HIS A C 1
ATOM 656 O O . HIS A 1 83 ? -5.423 -4.978 1.384 1.00 98.00 83 HIS A O 1
ATOM 662 N N . PHE A 1 84 ? -5.524 -5.644 -0.760 1.00 98.00 84 PHE A N 1
ATOM 663 C CA . PHE A 1 84 ? -6.912 -6.089 -0.673 1.00 98.00 84 PHE A CA 1
ATOM 664 C C . PHE A 1 84 ? -7.087 -7.214 0.357 1.00 98.00 84 PHE A C 1
ATOM 666 O O . PHE A 1 84 ? -8.009 -7.151 1.171 1.00 98.00 84 PHE A O 1
ATOM 673 N N . ARG A 1 85 ? -6.197 -8.217 0.349 1.00 97.50 85 ARG A N 1
ATOM 674 C CA . ARG A 1 85 ? -6.226 -9.369 1.270 1.00 97.50 85 ARG A CA 1
ATOM 675 C C . ARG A 1 85 ? -6.106 -8.948 2.732 1.00 97.50 85 ARG A C 1
ATOM 677 O O . ARG A 1 85 ? -6.831 -9.469 3.574 1.00 97.50 85 ARG A O 1
ATOM 684 N N . ILE A 1 86 ? -5.263 -7.961 3.018 1.00 96.88 86 ILE A N 1
ATOM 685 C CA . ILE A 1 86 ? -5.146 -7.371 4.356 1.00 96.88 86 ILE A CA 1
ATOM 686 C C . ILE A 1 86 ? -6.407 -6.579 4.705 1.00 96.88 86 ILE A C 1
ATOM 688 O O . ILE A 1 86 ? -7.063 -6.834 5.716 1.00 96.88 86 ILE A O 1
ATOM 692 N N . ALA A 1 87 ? -6.794 -5.650 3.832 1.00 96.69 87 ALA A N 1
ATOM 693 C CA . ALA A 1 87 ? -7.867 -4.709 4.107 1.00 96.69 87 ALA A CA 1
ATOM 694 C C . ALA A 1 87 ? -9.229 -5.388 4.326 1.00 96.69 87 ALA A C 1
ATOM 696 O O . ALA A 1 87 ? -9.992 -4.938 5.177 1.00 96.69 87 ALA A O 1
ATOM 697 N N . ARG A 1 88 ? -9.532 -6.494 3.627 1.00 95.50 88 ARG A N 1
ATOM 698 C CA . ARG A 1 88 ? -10.797 -7.235 3.818 1.00 95.50 88 ARG A CA 1
ATOM 699 C C . ARG A 1 88 ? -10.967 -7.819 5.224 1.00 95.50 88 ARG A C 1
ATOM 701 O O . ARG A 1 88 ? -12.105 -8.015 5.637 1.00 95.50 88 ARG A O 1
ATOM 708 N N . ILE A 1 89 ? -9.876 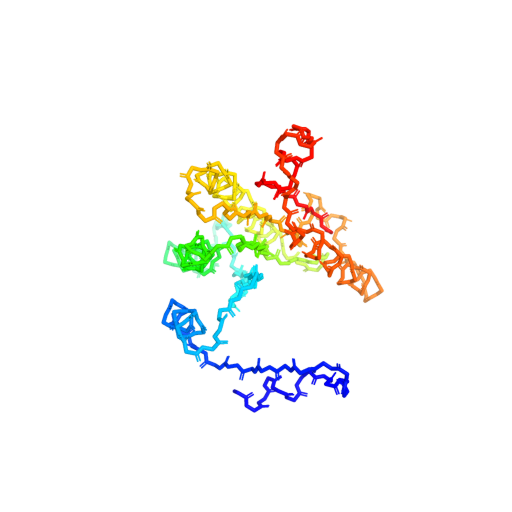-8.123 5.934 1.00 95.12 89 ILE A N 1
ATOM 709 C CA . ILE A 1 89 ? -9.927 -8.606 7.322 1.00 95.12 89 ILE A CA 1
ATOM 710 C C . ILE A 1 89 ? -9.917 -7.409 8.271 1.00 95.12 89 ILE A C 1
ATOM 712 O O . ILE A 1 89 ? -10.802 -7.288 9.116 1.00 95.12 89 ILE A O 1
ATOM 716 N N . SER A 1 90 ? -8.984 -6.474 8.074 1.00 96.06 90 SER A N 1
ATOM 717 C CA . SER A 1 90 ? -8.830 -5.299 8.937 1.00 96.06 90 SER A CA 1
ATOM 718 C C . SER A 1 90 ? -10.066 -4.396 8.956 1.00 96.06 90 SER A C 1
ATOM 720 O O . SER A 1 90 ? -10.404 -3.841 9.996 1.00 96.06 90 SER A O 1
ATOM 722 N N . ALA A 1 91 ? -10.803 -4.290 7.846 1.00 94.88 91 ALA A N 1
ATOM 723 C CA . ALA A 1 91 ? -12.032 -3.495 7.776 1.00 94.88 91 ALA A CA 1
ATOM 724 C C . ALA A 1 91 ? -13.156 -4.022 8.689 1.00 94.88 91 ALA A C 1
ATOM 726 O O . ALA A 1 91 ? -14.091 -3.284 9.009 1.00 94.88 91 ALA A O 1
ATOM 727 N N . LEU A 1 92 ? -13.081 -5.286 9.116 1.00 93.44 92 LEU A N 1
ATOM 728 C CA . LEU A 1 92 ? -14.042 -5.907 10.030 1.00 93.44 92 LEU A CA 1
ATOM 729 C C . LEU A 1 92 ? -13.655 -5.736 11.505 1.00 93.44 92 LEU A C 1
ATOM 731 O O . LEU A 1 92 ? -14.409 -6.152 12.385 1.00 93.44 92 LEU A O 1
ATOM 735 N N . VAL A 1 93 ? -12.512 -5.110 11.784 1.00 94.00 93 VAL A N 1
ATOM 736 C CA . VAL A 1 93 ? -12.061 -4.819 13.143 1.00 94.00 93 VAL A CA 1
ATOM 737 C C . VAL A 1 93 ? -12.576 -3.435 13.559 1.00 94.00 93 VAL A C 1
ATOM 739 O O . VAL A 1 93 ? -12.373 -2.463 12.823 1.00 94.00 93 VAL A O 1
ATOM 742 N N . PRO A 1 94 ? -13.282 -3.309 14.701 1.00 91.81 94 PRO A N 1
ATOM 743 C CA . PRO A 1 94 ? -13.844 -2.036 15.141 1.00 91.81 94 PRO A CA 1
ATOM 744 C C . PRO A 1 94 ? -12.792 -0.931 15.245 1.00 91.81 94 PRO A C 1
ATOM 746 O O . PRO A 1 94 ? -11.792 -1.086 15.936 1.00 91.81 94 PRO A O 1
ATOM 749 N N . ASN A 1 95 ? -13.055 0.204 14.599 1.00 87.56 95 ASN A N 1
ATOM 750 C CA . ASN A 1 95 ? -12.207 1.396 14.584 1.00 87.56 95 ASN A CA 1
ATOM 751 C C . ASN A 1 95 ? -10.774 1.158 14.076 1.00 87.56 95 ASN A C 1
ATOM 753 O O . ASN A 1 95 ? -9.890 1.963 14.371 1.00 87.56 95 ASN A O 1
ATOM 757 N N . CYS A 1 96 ? -10.529 0.098 13.300 1.00 94.00 96 CYS A N 1
ATOM 758 C CA . CYS A 1 96 ? -9.198 -0.165 12.767 1.00 94.00 96 CYS A CA 1
ATOM 759 C C . CYS A 1 96 ? -8.769 0.906 11.749 1.00 94.00 96 CYS A C 1
ATOM 761 O O . CYS A 1 96 ? -9.553 1.319 10.886 1.00 94.00 96 CYS A O 1
ATOM 763 N N . GLN A 1 97 ? -7.516 1.351 11.851 1.00 95.50 97 GLN A N 1
ATOM 764 C CA . GLN A 1 97 ? -6.889 2.290 10.924 1.00 95.50 97 GLN A CA 1
ATOM 765 C C . GLN A 1 97 ? -5.959 1.528 9.974 1.00 95.50 97 GLN A C 1
ATOM 767 O O . GLN A 1 97 ? -4.982 0.907 10.393 1.00 95.50 97 GLN A O 1
ATOM 772 N N . ILE A 1 98 ? -6.270 1.565 8.683 1.00 97.25 98 ILE A N 1
ATOM 773 C CA . ILE A 1 98 ? -5.565 0.830 7.633 1.00 97.25 98 ILE A CA 1
ATOM 774 C C . ILE A 1 98 ? -4.706 1.818 6.844 1.00 97.25 98 ILE A C 1
ATOM 776 O O . ILE A 1 98 ? -5.219 2.750 6.225 1.00 97.25 98 ILE A O 1
ATOM 780 N N . VAL A 1 99 ? -3.396 1.599 6.829 1.00 98.19 99 VAL A N 1
ATOM 781 C CA . VAL A 1 99 ? -2.434 2.415 6.085 1.00 98.19 99 VAL A CA 1
ATOM 782 C C . VAL A 1 99 ? -1.799 1.561 4.993 1.00 98.19 99 VAL A C 1
ATOM 784 O O . VAL A 1 99 ? -1.147 0.561 5.282 1.00 98.19 99 VAL A O 1
ATOM 787 N N . LEU A 1 100 ? -1.998 1.943 3.733 1.00 98.31 100 LEU A N 1
ATOM 788 C CA . LEU A 1 100 ? -1.475 1.233 2.565 1.00 98.31 100 LEU A CA 1
ATOM 789 C C . LEU A 1 100 ? -0.235 1.959 2.030 1.00 98.31 100 LEU A C 1
ATOM 791 O O . LEU A 1 100 ? -0.332 3.124 1.636 1.00 98.31 100 LEU A O 1
ATOM 795 N N . LEU A 1 101 ? 0.918 1.294 2.020 1.00 98.12 101 LEU A N 1
ATOM 796 C CA . LEU A 1 101 ? 2.164 1.842 1.485 1.00 98.12 101 LEU A CA 1
ATOM 797 C C . LEU A 1 101 ? 2.315 1.468 0.011 1.00 98.12 101 LEU A C 1
ATOM 799 O O . LEU A 1 101 ? 2.205 0.298 -0.343 1.00 98.12 101 LEU A O 1
ATOM 803 N N . THR A 1 102 ? 2.585 2.448 -0.852 1.00 96.69 102 THR A N 1
ATOM 804 C CA . THR A 1 102 ? 2.994 2.157 -2.236 1.00 96.69 102 THR A CA 1
ATOM 805 C C . THR A 1 102 ? 4.482 1.817 -2.300 1.00 96.69 102 THR A C 1
ATOM 807 O O . THR A 1 102 ? 5.218 2.243 -1.411 1.00 96.69 102 THR A O 1
ATOM 810 N N . PRO A 1 103 ? 4.947 1.163 -3.380 1.00 95.06 103 PRO A N 1
ATOM 811 C CA . PRO A 1 103 ? 6.372 0.982 -3.652 1.00 95.06 103 PRO A CA 1
ATOM 812 C C . PRO A 1 103 ? 7.170 2.277 -3.554 1.00 95.06 103 PRO A C 1
ATOM 814 O O . PRO A 1 103 ? 6.639 3.348 -3.875 1.00 95.06 103 PRO A O 1
ATOM 817 N N . ASP A 1 104 ? 8.425 2.143 -3.136 1.00 91.31 104 ASP A N 1
ATOM 818 C CA . ASP A 1 104 ? 9.439 3.185 -3.148 1.00 91.31 104 ASP A CA 1
ATOM 819 C C . ASP A 1 104 ? 10.216 3.203 -4.463 1.00 91.31 104 ASP A C 1
ATOM 821 O O . ASP A 1 104 ? 10.304 2.217 -5.201 1.00 91.31 104 ASP A O 1
ATOM 825 N N . THR A 1 105 ? 10.782 4.367 -4.755 1.00 90.75 105 THR A N 1
ATOM 826 C CA . THR A 1 105 ? 11.725 4.578 -5.849 1.00 90.75 105 THR A CA 1
ATOM 827 C C . THR A 1 105 ? 12.836 5.504 -5.381 1.00 90.75 105 THR A C 1
ATOM 829 O O . THR A 1 105 ? 12.785 6.081 -4.301 1.00 90.75 105 THR A O 1
ATOM 832 N N . SER A 1 106 ? 13.878 5.635 -6.193 1.00 89.31 106 SER A N 1
ATOM 833 C CA . SER A 1 106 ? 14.947 6.603 -5.962 1.00 89.31 106 SER A CA 1
ATOM 834 C C . SER A 1 106 ? 15.324 7.295 -7.266 1.00 89.31 106 SER A C 1
ATOM 836 O O . SER A 1 106 ? 14.904 6.886 -8.353 1.00 89.31 106 SER A O 1
ATOM 838 N N . LEU A 1 107 ? 16.198 8.300 -7.200 1.00 88.25 107 LEU A N 1
ATOM 839 C CA . LEU A 1 107 ? 16.733 8.917 -8.415 1.00 88.25 107 LEU A CA 1
ATOM 840 C C . LEU A 1 107 ? 17.516 7.908 -9.283 1.00 88.25 107 LEU A C 1
ATOM 842 O O . LEU A 1 107 ? 17.615 8.077 -10.499 1.00 88.25 107 LEU A O 1
ATOM 846 N N . ALA A 1 108 ? 18.042 6.840 -8.671 1.00 88.06 108 ALA A N 1
ATOM 847 C CA . ALA A 1 108 ? 18.724 5.749 -9.363 1.00 88.06 108 ALA A CA 1
ATOM 848 C C . ALA A 1 108 ? 17.761 4.737 -10.016 1.00 88.06 108 ALA A C 1
ATOM 850 O O . ALA A 1 108 ? 18.207 3.919 -10.825 1.00 88.06 108 ALA A O 1
ATOM 851 N N . SER A 1 109 ? 16.464 4.791 -9.693 1.00 90.38 109 SER A N 1
ATOM 852 C CA . SER A 1 109 ? 15.454 3.916 -10.286 1.00 90.38 109 SER A CA 1
ATOM 853 C C . SER A 1 109 ? 15.354 4.110 -11.792 1.00 90.38 109 SER A C 1
ATOM 855 O O . SER A 1 109 ? 15.492 5.214 -12.330 1.00 90.38 109 SER A O 1
ATOM 857 N N . THR A 1 110 ? 15.080 3.008 -12.486 1.00 91.94 110 THR A N 1
ATOM 858 C CA . THR A 1 110 ? 14.846 3.046 -13.933 1.00 91.94 110 THR A CA 1
ATOM 859 C C . THR A 1 110 ? 13.546 3.787 -14.248 1.00 91.94 110 THR A C 1
ATOM 861 O O . THR A 1 110 ? 12.660 3.928 -13.401 1.00 91.94 110 THR A O 1
ATOM 864 N N . ARG A 1 111 ? 13.392 4.255 -15.493 1.00 91.25 111 ARG A N 1
ATOM 865 C CA . ARG A 1 111 ? 12.145 4.915 -15.919 1.00 91.25 111 ARG A CA 1
ATOM 866 C C . ARG A 1 111 ? 10.957 3.960 -15.843 1.00 91.25 111 ARG A C 1
ATOM 868 O O . ARG A 1 111 ? 9.842 4.386 -15.567 1.00 91.25 111 ARG A O 1
ATOM 875 N N . GLU A 1 112 ? 11.209 2.689 -16.113 1.00 92.44 112 GLU A N 1
ATOM 876 C CA . GLU A 1 112 ? 10.250 1.597 -16.086 1.00 92.44 112 GLU A CA 1
ATOM 877 C C . GLU A 1 112 ? 9.787 1.302 -14.660 1.00 92.44 112 GLU A C 1
ATOM 879 O O . GLU A 1 112 ? 8.584 1.277 -14.412 1.00 92.44 112 GLU A O 1
ATOM 884 N N . GLU A 1 113 ? 10.724 1.181 -13.718 1.00 93.38 113 GLU A N 1
ATOM 885 C CA . GLU A 1 113 ? 10.425 1.031 -12.291 1.00 93.38 113 GLU A CA 1
ATOM 886 C C . GLU A 1 113 ? 9.598 2.218 -11.775 1.00 93.38 113 GLU A C 1
ATOM 888 O O . GLU A 1 113 ? 8.530 2.026 -11.194 1.00 93.38 113 GLU A O 1
ATOM 893 N N . PHE A 1 114 ? 10.013 3.448 -12.098 1.00 94.50 114 PHE A N 1
ATOM 894 C CA . PHE A 1 114 ? 9.269 4.658 -11.744 1.00 94.50 114 PHE A CA 1
ATOM 895 C C . PHE A 1 114 ? 7.855 4.678 -12.348 1.00 94.50 114 PHE A C 1
ATOM 897 O O . PHE A 1 114 ? 6.883 5.036 -11.681 1.00 94.50 114 PHE A O 1
ATOM 904 N N . ALA A 1 115 ? 7.700 4.249 -13.604 1.00 95.00 115 ALA A N 1
ATOM 905 C CA . ALA A 1 115 ? 6.395 4.161 -14.252 1.00 95.00 115 ALA A CA 1
ATOM 906 C C . ALA A 1 115 ? 5.483 3.109 -13.596 1.00 95.00 115 ALA A C 1
ATOM 908 O O . ALA A 1 115 ? 4.288 3.367 -13.423 1.00 95.00 115 ALA A O 1
ATOM 909 N N . LEU A 1 116 ? 6.026 1.953 -13.202 1.00 96.62 116 LEU A N 1
ATOM 910 C CA . LEU A 1 116 ? 5.275 0.922 -12.483 1.00 96.62 116 LEU A CA 1
ATOM 911 C C . LEU A 1 116 ? 4.866 1.389 -11.083 1.00 96.62 116 LEU A C 1
ATOM 913 O O . LEU A 1 116 ? 3.717 1.181 -10.695 1.00 96.62 116 LEU A O 1
ATOM 917 N N . ALA A 1 117 ? 5.742 2.093 -10.364 1.00 96.19 117 ALA A N 1
ATOM 918 C CA . ALA A 1 117 ? 5.405 2.691 -9.076 1.00 96.19 117 ALA A CA 1
ATOM 919 C C . ALA A 1 117 ? 4.245 3.694 -9.207 1.00 96.19 117 ALA A C 1
ATOM 921 O O . ALA A 1 117 ? 3.276 3.639 -8.448 1.00 96.19 117 ALA A O 1
ATOM 922 N N . LEU A 1 118 ? 4.269 4.557 -10.233 1.00 96.19 118 LEU A N 1
ATOM 923 C CA . LEU A 1 118 ? 3.156 5.463 -10.535 1.00 96.19 118 LEU A CA 1
ATOM 924 C C . LEU A 1 118 ? 1.865 4.719 -10.915 1.00 96.19 118 LEU A C 1
ATOM 926 O O . LEU A 1 118 ? 0.774 5.154 -10.532 1.00 96.19 118 LEU A O 1
ATOM 930 N N . PHE A 1 119 ? 1.968 3.610 -11.651 1.00 97.25 119 PHE A N 1
ATOM 931 C CA . PHE A 1 119 ? 0.827 2.753 -11.976 1.00 97.25 119 PHE A CA 1
ATOM 932 C C . PHE A 1 119 ? 0.190 2.164 -10.711 1.00 97.25 119 PHE A C 1
ATOM 934 O O . PHE A 1 119 ? -1.024 2.304 -10.526 1.00 97.25 119 PHE A O 1
ATOM 941 N N . VAL A 1 120 ? 0.994 1.568 -9.824 1.00 97.81 120 VAL A N 1
ATOM 942 C CA . VAL A 1 120 ? 0.526 1.015 -8.544 1.00 97.81 120 VAL A CA 1
ATOM 943 C C . VAL A 1 120 ? -0.084 2.122 -7.694 1.00 97.81 120 VAL A C 1
ATOM 945 O O . VAL A 1 120 ? -1.216 1.983 -7.241 1.00 97.81 120 VAL A O 1
ATOM 948 N N . LYS A 1 121 ? 0.601 3.264 -7.559 1.00 96.69 121 LYS A N 1
ATOM 949 C CA . LYS A 1 121 ? 0.138 4.423 -6.787 1.00 96.69 121 LYS A CA 1
ATOM 950 C C . LYS A 1 121 ? -1.271 4.864 -7.171 1.00 96.69 121 LYS A C 1
ATOM 952 O O . LYS A 1 121 ? -2.115 5.052 -6.294 1.00 96.69 121 LYS A O 1
ATOM 957 N N . ASN A 1 122 ? -1.524 5.014 -8.470 1.00 96.94 122 ASN A N 1
ATOM 958 C CA . ASN A 1 122 ? -2.815 5.468 -8.981 1.00 96.94 122 ASN A CA 1
ATOM 959 C C . ASN A 1 122 ? -3.891 4.377 -8.891 1.00 96.94 122 ASN A C 1
ATOM 961 O O . ASN A 1 122 ? -5.032 4.673 -8.539 1.00 96.94 122 ASN A O 1
ATOM 965 N N . SER A 1 123 ? -3.531 3.125 -9.183 1.00 98.19 123 SER A N 1
ATOM 966 C CA . SER A 1 123 ? -4.463 1.991 -9.121 1.00 98.19 123 SER A CA 1
ATOM 967 C C . SER A 1 123 ? -4.906 1.716 -7.685 1.00 98.19 123 SER A C 1
ATOM 969 O O . SER A 1 123 ? -6.096 1.541 -7.422 1.00 98.19 123 SER A O 1
ATOM 971 N N . LEU A 1 124 ? -3.964 1.762 -6.741 1.00 98.06 124 LEU A N 1
ATOM 972 C CA . LEU A 1 124 ? -4.235 1.594 -5.321 1.00 98.06 124 LEU A CA 1
ATOM 973 C C . LEU A 1 124 ? -5.073 2.749 -4.767 1.00 98.06 124 LEU A C 1
ATOM 975 O O . LEU A 1 124 ? -5.954 2.510 -3.951 1.00 98.06 124 LEU A O 1
ATOM 979 N N . HIS A 1 125 ? -4.894 3.978 -5.261 1.00 97.50 125 HIS A N 1
ATOM 980 C CA . HIS A 1 125 ? -5.702 5.111 -4.805 1.00 97.50 125 HIS A CA 1
ATOM 981 C C . HIS A 1 125 ? -7.196 4.928 -5.091 1.00 97.50 125 HIS A C 1
ATOM 983 O O . HIS A 1 125 ? -8.030 5.260 -4.247 1.00 97.50 125 HIS A O 1
ATOM 989 N N . ALA A 1 126 ? -7.548 4.337 -6.238 1.00 97.62 126 ALA A N 1
ATOM 990 C CA . ALA A 1 126 ? -8.937 3.993 -6.532 1.00 97.62 126 ALA A CA 1
ATOM 991 C C . ALA A 1 126 ? -9.513 3.010 -5.494 1.00 97.62 126 ALA A C 1
ATOM 993 O O . ALA A 1 126 ? -10.655 3.173 -5.057 1.00 97.62 126 ALA A O 1
ATOM 994 N N . PHE A 1 127 ? -8.714 2.033 -5.055 1.00 97.69 127 PHE A N 1
ATOM 995 C CA . PHE A 1 127 ? -9.089 1.114 -3.982 1.00 97.69 127 PHE A CA 1
ATOM 996 C C . PHE A 1 127 ? -9.222 1.834 -2.631 1.00 97.69 127 PHE A C 1
ATOM 998 O O . PHE A 1 127 ? -10.263 1.714 -1.988 1.00 97.69 127 PHE A O 1
ATOM 1005 N N . THR A 1 128 ? -8.234 2.647 -2.243 1.00 97.00 128 THR A N 1
ATOM 1006 C CA . THR A 1 128 ? -8.220 3.420 -0.988 1.00 97.00 128 THR A CA 1
ATOM 1007 C C . THR A 1 128 ? -9.463 4.302 -0.850 1.00 97.00 128 THR A C 1
ATOM 1009 O O . THR A 1 128 ? -10.132 4.276 0.181 1.00 97.00 128 THR A O 1
ATOM 1012 N N . VAL A 1 129 ? -9.827 5.054 -1.895 1.00 95.62 129 VAL A N 1
ATOM 1013 C CA . VAL A 1 129 ? -11.017 5.923 -1.871 1.00 95.62 129 VAL A CA 1
ATOM 1014 C C . VAL A 1 129 ? -12.304 5.101 -1.793 1.00 95.62 129 VAL A C 1
ATOM 1016 O O . VAL A 1 129 ? -13.208 5.448 -1.031 1.00 95.62 129 VAL A O 1
ATOM 1019 N N . THR A 1 130 ? -12.392 4.005 -2.552 1.00 95.69 130 THR A N 1
ATOM 1020 C CA . THR A 1 130 ? -13.579 3.136 -2.558 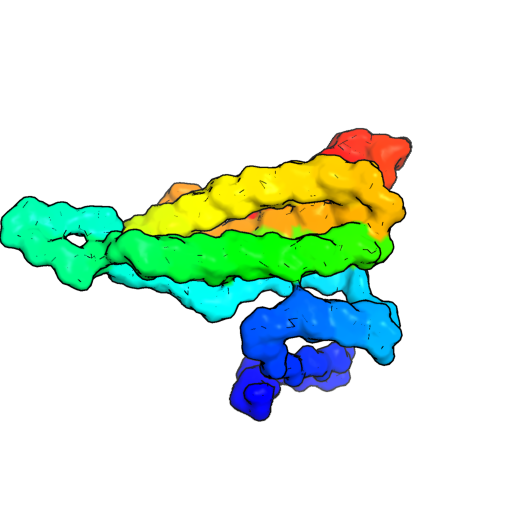1.00 95.69 130 THR A CA 1
ATOM 1021 C C . THR A 1 130 ? -13.807 2.520 -1.183 1.00 95.69 130 THR A C 1
ATOM 1023 O O . THR A 1 130 ? -14.887 2.676 -0.612 1.00 95.69 130 THR A O 1
ATOM 1026 N N . LEU A 1 131 ? -12.773 1.902 -0.610 1.00 94.94 131 LEU A N 1
ATOM 1027 C CA . LEU A 1 131 ? -12.852 1.301 0.714 1.00 94.94 131 LEU A CA 1
ATOM 1028 C C . LEU A 1 131 ? -13.077 2.357 1.806 1.00 94.94 131 LEU A C 1
ATOM 1030 O O . LEU A 1 131 ? -13.787 2.083 2.767 1.00 94.94 131 LEU A O 1
ATOM 1034 N N . GLY A 1 132 ? -12.555 3.577 1.645 1.00 91.81 132 GLY A N 1
ATOM 1035 C CA . GLY A 1 132 ? -12.828 4.690 2.557 1.00 91.81 132 GLY A CA 1
ATOM 1036 C C . GLY A 1 132 ? -14.315 5.025 2.644 1.00 91.81 132 GLY A C 1
ATOM 1037 O O . GLY A 1 132 ? -14.831 5.220 3.740 1.00 91.81 132 GLY A O 1
ATOM 1038 N N . VAL A 1 133 ? -15.019 5.028 1.508 1.00 91.19 133 VAL A N 1
ATOM 1039 C CA . VAL A 1 133 ? -16.473 5.262 1.447 1.00 91.19 133 VAL A CA 1
ATOM 1040 C C . VAL A 1 133 ? -17.270 4.045 1.922 1.00 91.19 133 VAL A C 1
ATOM 1042 O O . VAL A 1 133 ? -18.294 4.202 2.590 1.00 91.19 133 VAL A O 1
ATOM 1045 N N . GLU A 1 134 ? -16.841 2.830 1.574 1.00 92.56 134 GLU A N 1
ATOM 1046 C CA . GLU A 1 134 ? -17.492 1.601 2.042 1.00 92.56 134 GLU A CA 1
ATOM 1047 C C . GLU A 1 134 ? -17.362 1.432 3.558 1.00 92.56 134 GLU A C 1
ATOM 1049 O O . GLU A 1 134 ? -18.344 1.085 4.213 1.00 92.56 134 GLU A O 1
ATOM 1054 N N . GLY A 1 135 ? -16.199 1.764 4.123 1.00 89.31 135 GLY A N 1
ATOM 1055 C CA . GLY A 1 135 ? -15.922 1.723 5.555 1.00 89.31 135 GLY A CA 1
ATOM 1056 C C . GLY A 1 135 ? -16.898 2.564 6.376 1.00 89.31 135 GLY A C 1
ATOM 1057 O O . GLY A 1 135 ? -17.340 2.124 7.432 1.00 89.31 135 GLY A O 1
ATOM 1058 N N . GLU A 1 136 ? -17.351 3.713 5.861 1.00 86.00 136 GLU A N 1
ATOM 1059 C CA . GLU A 1 136 ? -18.353 4.544 6.553 1.00 86.00 136 GLU A CA 1
ATOM 1060 C C . GLU A 1 136 ? -19.723 3.867 6.688 1.00 86.00 136 GLU A C 1
ATOM 1062 O O . GLU A 1 136 ? -20.547 4.284 7.502 1.00 86.00 136 GLU A O 1
ATOM 1067 N N . ARG A 1 137 ? -19.988 2.852 5.862 1.00 89.81 137 ARG A N 1
ATOM 1068 C CA . ARG A 1 137 ? -21.243 2.091 5.855 1.00 89.81 137 ARG A CA 1
ATOM 1069 C C . ARG A 1 137 ? -21.150 0.825 6.702 1.00 89.81 137 ARG A C 1
ATOM 1071 O O . ARG A 1 137 ? -22.172 0.174 6.914 1.00 89.81 137 ARG A O 1
ATOM 1078 N N . LEU A 1 138 ? -19.952 0.472 7.167 1.00 91.69 138 LEU A N 1
ATOM 1079 C CA . LEU A 1 138 ? -19.730 -0.663 8.051 1.00 91.69 138 LEU A CA 1
ATOM 1080 C C . LEU A 1 138 ? -19.912 -0.245 9.517 1.00 91.69 138 LEU A C 1
ATOM 1082 O O . LEU A 1 138 ? -19.525 0.860 9.895 1.00 91.69 138 LEU A O 1
ATOM 1086 N N . PRO A 1 139 ? -20.434 -1.133 10.383 1.00 92.62 139 PRO A N 1
ATOM 1087 C CA . PRO A 1 139 ? -20.560 -0.855 11.817 1.00 92.62 139 PRO A CA 1
ATOM 1088 C C . PRO A 1 139 ? -19.203 -0.703 12.519 1.00 92.62 139 PRO A C 1
ATOM 1090 O O . PRO A 1 139 ? -19.132 -0.143 13.608 1.00 92.62 139 PRO A O 1
ATOM 1093 N N . THR A 1 140 ? -18.136 -1.210 11.905 1.00 91.56 140 THR A N 1
ATOM 1094 C CA . THR A 1 140 ? -16.754 -1.135 12.387 1.00 91.56 140 THR A CA 1
ATOM 1095 C C . THR A 1 140 ? -16.086 0.196 12.058 1.00 91.56 140 THR A C 1
ATOM 1097 O O . THR A 1 140 ? -15.076 0.513 12.673 1.00 91.56 140 THR A O 1
ATOM 1100 N N . VAL A 1 141 ? -16.650 0.976 11.127 1.00 89.94 141 VAL A N 1
ATOM 1101 C CA . VAL A 1 141 ? -16.194 2.318 10.727 1.00 89.94 141 VAL A CA 1
ATOM 1102 C C . VAL A 1 141 ? -14.665 2.417 10.536 1.00 89.94 141 VAL A C 1
ATOM 1104 O O . VAL A 1 141 ? -14.038 3.323 11.097 1.00 89.94 141 VAL A O 1
ATOM 1107 N N . PRO A 1 142 ? -14.026 1.498 9.780 1.00 91.75 142 PRO A N 1
ATOM 1108 C CA . PRO A 1 142 ? -12.586 1.555 9.571 1.00 91.75 142 PRO A CA 1
ATOM 1109 C C . PRO A 1 142 ? -12.215 2.822 8.795 1.00 91.75 142 PRO A C 1
ATOM 1111 O O . PRO A 1 142 ? -12.975 3.288 7.939 1.00 91.75 142 PRO A O 1
ATOM 1114 N N . ALA A 1 143 ? -11.023 3.354 9.052 1.00 92.31 143 ALA A N 1
ATOM 1115 C CA . ALA A 1 143 ? -10.427 4.346 8.165 1.00 92.31 143 ALA A CA 1
ATOM 1116 C C . ALA A 1 143 ? -9.355 3.674 7.316 1.00 92.31 143 ALA A C 1
ATOM 1118 O O . ALA A 1 143 ? -8.596 2.842 7.805 1.00 92.31 143 ALA A O 1
ATOM 1119 N N . VAL A 1 144 ? -9.278 4.055 6.045 1.00 95.19 144 VAL A N 1
ATOM 1120 C CA . VAL A 1 144 ? -8.208 3.622 5.150 1.00 95.19 144 VAL A CA 1
ATOM 1121 C C . VAL A 1 144 ? -7.555 4.834 4.518 1.00 95.19 144 VAL A C 1
ATOM 1123 O O . VAL A 1 144 ? -8.238 5.738 4.038 1.00 95.19 144 VAL A O 1
ATOM 1126 N N . ASN A 1 145 ? -6.232 4.849 4.525 1.00 96.81 145 ASN A N 1
ATOM 1127 C CA . ASN A 1 145 ? -5.413 5.900 3.948 1.00 96.81 145 ASN A CA 1
ATOM 1128 C C . ASN A 1 145 ? -4.208 5.274 3.244 1.00 96.81 145 ASN A C 1
ATOM 1130 O O . ASN A 1 145 ? -3.821 4.138 3.514 1.00 96.81 145 ASN A O 1
ATOM 1134 N N . GLN A 1 146 ? -3.613 6.028 2.332 1.00 97.50 146 GLN A N 1
ATOM 1135 C CA . GLN A 1 146 ? -2.468 5.608 1.543 1.00 97.50 146 GLN A CA 1
ATOM 1136 C C . GLN A 1 146 ? -1.290 6.546 1.799 1.00 97.50 146 GLN A C 1
ATOM 1138 O O . GLN A 1 146 ? -1.447 7.767 1.770 1.00 97.50 146 GLN A O 1
ATOM 1143 N N . VAL A 1 147 ? -0.103 5.977 1.989 1.00 97.94 147 VAL A N 1
ATOM 1144 C CA . VAL A 1 147 ? 1.163 6.717 2.007 1.00 97.94 147 VAL A CA 1
ATOM 1145 C C . VAL A 1 147 ? 1.968 6.304 0.782 1.00 97.94 147 VAL A C 1
ATOM 1147 O O . VAL A 1 147 ? 2.056 5.124 0.447 1.00 97.94 147 VAL A O 1
ATOM 1150 N N . GLN A 1 148 ? 2.487 7.289 0.060 1.00 96.62 148 GLN A N 1
ATOM 1151 C CA . GLN A 1 148 ? 3.093 7.099 -1.248 1.00 96.62 148 GLN A CA 1
ATOM 1152 C C . GLN A 1 148 ? 4.580 7.423 -1.177 1.00 96.62 148 GLN A C 1
ATOM 1154 O O . GLN A 1 148 ? 4.928 8.565 -0.886 1.00 96.62 148 GLN A O 1
ATOM 1159 N N . LEU A 1 149 ? 5.421 6.429 -1.461 1.00 94.75 149 LEU A N 1
ATOM 1160 C CA . LEU A 1 149 ? 6.885 6.537 -1.418 1.00 94.75 149 LEU A CA 1
ATOM 1161 C C . LEU A 1 149 ? 7.511 6.976 -2.748 1.00 94.75 149 LEU A C 1
ATOM 1163 O O . LEU A 1 149 ? 8.697 7.257 -2.804 1.00 94.75 149 LEU A O 1
ATOM 1167 N N . THR A 1 150 ? 6.716 7.064 -3.816 1.00 93.75 150 THR A N 1
ATOM 1168 C CA . THR A 1 150 ? 7.165 7.582 -5.113 1.00 93.75 150 THR A CA 1
ATOM 1169 C C . THR A 1 150 ? 6.490 8.910 -5.414 1.00 93.75 150 THR A C 1
ATOM 1171 O O . THR A 1 150 ? 5.251 9.001 -5.523 1.00 93.75 150 THR A O 1
ATOM 1174 N N . ARG A 1 151 ? 7.302 9.944 -5.637 1.00 93.25 151 ARG A N 1
ATOM 1175 C CA . ARG A 1 151 ? 6.866 11.297 -5.989 1.00 93.25 151 ARG A CA 1
ATOM 1176 C C . ARG A 1 151 ? 6.305 11.329 -7.401 1.00 93.25 151 ARG A C 1
ATOM 1178 O O . ARG A 1 151 ? 6.179 10.327 -8.107 1.00 93.25 151 ARG A O 1
ATOM 1185 N N . ARG A 1 152 ? 5.793 12.489 -7.809 1.00 88.06 152 ARG A N 1
ATOM 1186 C CA . ARG A 1 152 ? 5.201 12.632 -9.148 1.00 88.06 152 ARG A CA 1
ATOM 1187 C C . ARG A 1 152 ? 6.264 12.852 -10.219 1.00 88.06 152 ARG A C 1
ATOM 1189 O O . ARG A 1 152 ? 6.065 12.411 -11.349 1.00 88.06 152 ARG A O 1
ATOM 1196 N N . ALA A 1 153 ? 7.355 13.527 -9.875 1.00 89.25 153 ALA A N 1
ATOM 1197 C CA . ALA A 1 153 ? 8.461 13.796 -10.778 1.00 89.25 153 ALA A CA 1
ATOM 1198 C C . ALA A 1 153 ? 9.698 13.004 -10.349 1.00 89.25 153 ALA A C 1
ATOM 1200 O O . ALA A 1 153 ? 10.140 13.115 -9.214 1.00 89.25 153 ALA A O 1
ATOM 1201 N N . HIS A 1 154 ? 10.285 12.255 -11.285 1.00 88.50 154 HIS A N 1
ATOM 1202 C CA . HIS A 1 154 ? 11.479 11.436 -11.032 1.00 88.50 154 HIS A CA 1
ATOM 1203 C C . HIS A 1 154 ? 12.675 12.266 -10.544 1.00 88.50 154 HIS A C 1
ATOM 1205 O O . HIS A 1 154 ? 13.450 11.818 -9.715 1.00 88.50 154 HIS A O 1
ATOM 1211 N N . THR A 1 155 ? 12.787 13.517 -10.996 1.00 89.88 155 THR A N 1
ATOM 1212 C CA . THR A 1 155 ? 13.845 14.448 -10.572 1.00 89.88 155 THR A CA 1
ATOM 1213 C C . THR A 1 155 ? 13.730 14.903 -9.122 1.00 89.88 155 THR A C 1
ATOM 1215 O O . THR A 1 155 ? 14.657 15.526 -8.618 1.00 89.88 155 THR A O 1
ATOM 1218 N N . GLU A 1 156 ? 12.582 14.678 -8.487 1.00 90.94 156 GLU A N 1
ATOM 1219 C CA . GLU A 1 156 ? 12.369 15.000 -7.080 1.00 90.94 156 GLU A CA 1
ATOM 1220 C C . GLU A 1 156 ? 12.697 13.810 -6.180 1.00 90.94 156 GLU A C 1
ATOM 1222 O O . GLU A 1 156 ? 12.676 13.989 -4.975 1.00 90.94 156 GLU A O 1
ATOM 1227 N N . GLU A 1 157 ? 12.972 12.616 -6.708 1.00 94.25 157 GLU A N 1
ATOM 1228 C CA . GLU A 1 157 ? 13.272 11.436 -5.889 1.00 94.25 157 GLU A CA 1
ATOM 1229 C C . GLU A 1 157 ? 14.573 11.611 -5.085 1.00 94.25 157 GLU A C 1
ATOM 1231 O O . GLU A 1 157 ? 15.484 12.307 -5.550 1.00 94.25 157 GLU A O 1
ATOM 1236 N N . PRO A 1 158 ? 14.700 10.960 -3.911 1.00 91.69 158 PRO A N 1
ATOM 1237 C CA . PRO A 1 158 ? 15.924 11.008 -3.120 1.00 91.69 158 PRO A CA 1
ATOM 1238 C C . PRO A 1 158 ? 17.157 10.631 -3.947 1.00 91.69 158 PRO A C 1
ATOM 1240 O O . PRO A 1 158 ? 17.191 9.610 -4.644 1.00 91.69 158 PRO A O 1
ATOM 1243 N N . SER A 1 159 ? 18.181 11.474 -3.855 1.00 91.81 159 SER A N 1
ATOM 1244 C CA . SER A 1 159 ? 19.423 11.379 -4.626 1.00 91.81 159 SER A CA 1
ATOM 1245 C C . SER A 1 159 ? 20.626 10.927 -3.798 1.00 91.81 159 SER A C 1
ATOM 1247 O O . SER A 1 159 ? 21.658 10.554 -4.359 1.00 91.81 159 SER A O 1
ATOM 1249 N N . ASN A 1 160 ? 20.514 10.983 -2.470 1.00 93.00 160 ASN A N 1
ATOM 1250 C CA . ASN A 1 160 ? 21.585 10.690 -1.524 1.00 93.00 160 ASN A CA 1
ATOM 1251 C C . ASN A 1 160 ? 21.029 10.150 -0.194 1.00 93.00 160 ASN A C 1
ATOM 1253 O O . ASN A 1 160 ? 19.836 10.264 0.089 1.00 93.00 160 ASN A O 1
ATOM 1257 N N . ASP A 1 161 ? 21.913 9.592 0.636 1.00 92.62 161 ASP A N 1
ATOM 1258 C CA . ASP A 1 161 ? 21.544 8.945 1.903 1.00 92.62 161 ASP A CA 1
ATOM 1259 C C . ASP A 1 161 ? 20.881 9.902 2.907 1.00 92.62 161 ASP A C 1
ATOM 1261 O O . ASP A 1 161 ? 20.050 9.477 3.708 1.00 92.62 161 ASP A O 1
ATOM 1265 N N . GLN A 1 162 ? 21.217 11.198 2.865 1.00 95.00 162 GLN A N 1
ATOM 1266 C CA . GLN A 1 162 ? 20.591 12.195 3.734 1.00 95.00 162 GLN A CA 1
ATOM 1267 C C . GLN A 1 162 ? 19.125 12.415 3.340 1.00 95.00 162 GLN A C 1
ATOM 1269 O O . GLN A 1 162 ? 18.248 12.356 4.199 1.00 95.00 162 GLN A O 1
ATOM 1274 N N . GLU A 1 163 ? 18.846 12.621 2.051 1.00 93.19 163 GLU A N 1
ATOM 1275 C CA . GLU A 1 163 ? 17.477 12.766 1.537 1.00 93.19 163 GLU A CA 1
ATOM 1276 C C . GLU A 1 163 ? 16.641 11.504 1.782 1.00 93.19 163 GLU A C 1
ATOM 1278 O O . GLU A 1 163 ? 15.463 11.607 2.131 1.00 93.19 163 GLU A O 1
ATOM 1283 N N . LEU A 1 164 ? 17.256 10.322 1.664 1.00 92.12 164 LEU A N 1
ATOM 1284 C CA . LEU A 1 164 ? 16.610 9.054 1.996 1.00 92.12 164 LEU A CA 1
ATOM 1285 C C . LEU A 1 164 ? 16.252 8.983 3.490 1.00 92.12 164 LEU A C 1
ATOM 1287 O O . LEU A 1 164 ? 15.126 8.638 3.837 1.00 92.12 164 LEU A O 1
ATOM 1291 N N . ALA A 1 165 ? 17.167 9.356 4.389 1.00 93.31 165 ALA A N 1
ATOM 1292 C CA . ALA A 1 165 ? 16.896 9.373 5.830 1.00 93.31 165 ALA A CA 1
ATOM 1293 C C . ALA A 1 165 ? 15.783 10.373 6.210 1.00 93.31 165 ALA A C 1
ATOM 1295 O O . ALA A 1 165 ? 14.935 10.088 7.067 1.00 93.31 165 ALA A O 1
ATOM 1296 N N . GLU A 1 166 ? 15.751 11.534 5.552 1.00 94.38 166 GLU A N 1
ATOM 1297 C CA . GLU A 1 166 ? 14.680 12.522 5.706 1.00 94.38 166 GLU A CA 1
ATOM 1298 C C . GLU A 1 166 ? 13.330 11.982 5.207 1.00 94.38 166 GLU A C 1
ATOM 1300 O O . GLU A 1 166 ? 12.300 12.187 5.855 1.00 94.38 166 GLU A O 1
ATOM 1305 N N . GLU A 1 167 ? 13.309 11.261 4.085 1.00 94.56 167 GLU A N 1
ATOM 1306 C CA . GLU A 1 167 ? 12.109 10.591 3.582 1.00 94.56 167 GLU A CA 1
ATOM 1307 C C . GLU A 1 167 ? 11.626 9.480 4.514 1.00 94.56 167 GLU A C 1
ATOM 1309 O O . GLU A 1 167 ? 10.439 9.449 4.830 1.00 94.56 167 GLU A O 1
ATOM 1314 N N . MET A 1 168 ? 12.520 8.645 5.052 1.00 94.62 168 MET A N 1
ATOM 1315 C CA . MET A 1 168 ? 12.151 7.607 6.025 1.00 94.62 168 MET A CA 1
ATOM 1316 C C . MET A 1 168 ? 11.548 8.207 7.302 1.00 94.62 168 MET A C 1
ATOM 1318 O O . MET A 1 168 ? 10.578 7.681 7.850 1.00 94.62 168 MET A O 1
ATOM 1322 N N . THR A 1 169 ? 12.049 9.361 7.747 1.00 95.56 169 THR A N 1
ATOM 1323 C CA . THR A 1 169 ? 11.447 10.094 8.873 1.00 95.56 169 THR A CA 1
ATOM 1324 C C . THR A 1 169 ? 10.048 10.608 8.516 1.00 95.56 169 THR A C 1
ATOM 1326 O O . THR A 1 169 ? 9.105 10.479 9.302 1.00 95.56 169 THR A O 1
ATOM 1329 N N . ARG A 1 170 ? 9.876 11.163 7.308 1.00 96.50 170 ARG A N 1
ATOM 1330 C CA . ARG A 1 170 ? 8.568 11.633 6.824 1.00 96.50 170 ARG A CA 1
ATOM 1331 C C . ARG A 1 170 ? 7.578 10.492 6.608 1.00 96.50 170 ARG A C 1
ATOM 1333 O O . ARG A 1 170 ? 6.404 10.686 6.914 1.00 96.50 170 ARG A O 1
ATOM 1340 N N . LEU A 1 171 ? 8.032 9.317 6.174 1.00 96.31 171 LEU A N 1
ATOM 1341 C CA . LEU A 1 171 ? 7.227 8.100 6.082 1.00 96.31 171 LEU A CA 1
ATOM 1342 C C . LEU A 1 171 ? 6.611 7.761 7.440 1.00 96.31 171 LEU A C 1
ATOM 1344 O O . LEU A 1 171 ? 5.394 7.613 7.532 1.00 96.31 171 LEU A O 1
ATOM 1348 N N . VAL A 1 172 ? 7.421 7.707 8.502 1.00 95.31 172 VAL A N 1
ATOM 1349 C CA . VAL A 1 172 ? 6.923 7.427 9.858 1.00 95.31 172 VAL A CA 1
ATOM 1350 C C . VAL A 1 172 ? 5.892 8.474 10.283 1.00 95.31 172 VAL A C 1
ATOM 1352 O O . VAL A 1 172 ? 4.811 8.115 10.748 1.00 95.31 172 VAL A O 1
ATOM 1355 N N . HIS A 1 173 ? 6.163 9.765 10.069 1.00 96.62 173 HIS A N 1
ATOM 1356 C CA . HIS A 1 173 ? 5.198 10.824 10.385 1.00 96.62 173 HIS A CA 1
ATOM 1357 C C . HIS A 1 173 ? 3.884 10.684 9.600 1.00 96.62 173 HIS A C 1
ATOM 1359 O O . HIS A 1 173 ? 2.809 10.842 10.179 1.00 96.62 173 HIS A O 1
ATOM 1365 N N . ALA A 1 174 ? 3.952 10.358 8.307 1.00 96.69 174 ALA A N 1
ATOM 1366 C CA . ALA A 1 174 ? 2.780 10.175 7.458 1.00 96.69 174 ALA A CA 1
ATOM 1367 C C . ALA A 1 174 ? 1.962 8.943 7.868 1.00 96.69 174 ALA A C 1
ATOM 1369 O O . ALA A 1 174 ? 0.735 9.028 7.932 1.00 96.69 174 ALA A O 1
ATOM 1370 N N . VAL A 1 175 ? 2.623 7.830 8.203 1.00 96.50 175 VAL A N 1
ATOM 1371 C CA . VAL A 1 175 ? 1.973 6.625 8.741 1.00 96.50 175 VAL A CA 1
ATOM 1372 C C . VAL A 1 175 ? 1.256 6.955 10.041 1.00 96.50 175 VAL A C 1
ATOM 1374 O O . VAL A 1 175 ? 0.066 6.673 10.157 1.00 96.50 175 VAL A O 1
ATOM 1377 N N . MET A 1 176 ? 1.933 7.621 10.980 1.00 94.81 176 MET A N 1
ATOM 1378 C CA . MET A 1 176 ? 1.326 8.019 12.250 1.00 94.81 176 MET A CA 1
ATOM 1379 C C . MET A 1 176 ? 0.124 8.939 12.030 1.00 94.81 176 MET A C 1
ATOM 1381 O O . MET A 1 176 ? -0.923 8.706 12.619 1.00 94.81 176 MET A O 1
ATOM 1385 N N . GLN A 1 177 ? 0.225 9.930 11.139 1.00 93.56 177 GLN A N 1
ATOM 1386 C CA . GLN A 1 177 ? -0.893 10.814 10.798 1.00 93.56 177 GLN A CA 1
ATOM 1387 C C . GLN A 1 177 ? -2.081 10.052 10.186 1.00 93.56 177 GLN A C 1
ATOM 1389 O O . GLN A 1 177 ? -3.231 10.369 10.486 1.00 93.56 177 GLN A O 1
ATOM 1394 N N . CYS A 1 178 ? -1.815 9.062 9.333 1.00 94.38 178 CYS A N 1
ATOM 1395 C CA . CYS A 1 178 ? -2.836 8.237 8.685 1.00 94.38 178 CYS A CA 1
ATOM 1396 C C . CYS A 1 178 ? -3.448 7.175 9.611 1.00 94.38 178 CYS A C 1
ATOM 1398 O O . CYS A 1 178 ? -4.520 6.658 9.296 1.00 94.38 178 CYS A O 1
ATOM 1400 N N . ALA A 1 179 ? -2.772 6.862 10.718 1.00 93.75 179 ALA A N 1
ATOM 1401 C CA . ALA A 1 179 ? -3.183 5.896 11.730 1.00 93.75 179 ALA A CA 1
ATOM 1402 C C . ALA A 1 179 ? -3.936 6.527 12.916 1.00 93.75 179 ALA A C 1
ATOM 1404 O O . ALA A 1 179 ? -4.314 5.818 13.846 1.00 93.75 179 ALA A O 1
ATOM 1405 N N . VAL A 1 180 ? -4.151 7.848 12.924 1.00 88.69 180 VAL A N 1
ATOM 1406 C CA . VAL A 1 180 ? -4.994 8.494 13.940 1.00 88.69 180 VAL A CA 1
ATOM 1407 C C . VAL A 1 180 ? -6.470 8.266 13.594 1.00 88.69 180 VAL A C 1
ATOM 1409 O O . VAL A 1 180 ? -6.854 8.504 12.447 1.00 88.69 180 VAL A O 1
ATOM 1412 N N . PRO A 1 181 ? -7.322 7.891 14.570 1.00 82.69 181 PRO A N 1
ATOM 1413 C CA . PRO A 1 181 ? -8.759 7.782 14.360 1.00 82.69 181 PRO A CA 1
ATOM 1414 C C . PRO A 1 181 ? -9.354 9.045 13.736 1.00 82.69 181 PRO A C 1
ATOM 1416 O O . PRO A 1 181 ? -9.190 10.155 14.251 1.00 82.69 181 PRO A O 1
ATOM 1419 N N . ALA A 1 182 ? -10.073 8.874 12.627 1.00 79.06 182 ALA A N 1
ATOM 1420 C CA . ALA A 1 182 ? -10.743 9.983 11.963 1.00 79.06 182 ALA A CA 1
ATOM 1421 C C . ALA A 1 182 ? -11.769 10.647 12.912 1.00 79.06 182 ALA A C 1
ATOM 1423 O O . ALA A 1 182 ? -12.604 9.938 13.484 1.00 79.06 182 ALA A O 1
ATOM 1424 N N . PRO A 1 183 ? -11.775 11.990 13.040 1.00 82.38 183 PRO A N 1
ATOM 1425 C CA . PRO A 1 183 ? -12.777 12.701 13.831 1.00 82.38 183 PRO A CA 1
ATOM 1426 C C . PRO A 1 183 ? -14.198 12.393 13.358 1.00 82.38 183 PRO A C 1
ATOM 1428 O O . PRO A 1 183 ? -14.433 12.145 12.168 1.00 82.38 183 PRO A O 1
ATOM 1431 N N . SER A 1 184 ? -15.169 12.481 14.265 1.00 79.50 184 SER A N 1
ATOM 1432 C CA . SER A 1 184 ? -16.572 12.307 13.900 1.00 79.50 184 SER A CA 1
ATOM 1433 C C . SER A 1 184 ? -17.014 13.408 12.921 1.00 79.50 184 SER A C 1
ATOM 1435 O O . SER A 1 184 ? -16.656 14.582 13.091 1.00 79.50 184 SER A O 1
ATOM 1437 N N . PRO A 1 185 ? -17.870 13.101 11.925 1.00 81.81 185 PRO A N 1
ATOM 1438 C CA . PRO A 1 185 ? -18.473 14.119 11.066 1.00 81.81 185 PRO A CA 1
ATOM 1439 C C . PRO A 1 185 ? -19.220 15.220 11.832 1.00 81.81 185 PRO A C 1
ATOM 1441 O O . PRO A 1 185 ? -19.326 16.340 11.327 1.00 81.81 185 PRO A O 1
ATOM 1444 N N . SER A 1 186 ? -19.720 14.920 13.038 1.00 86.62 186 SER A N 1
ATOM 1445 C CA . SER A 1 186 ? -20.367 15.900 13.919 1.00 86.62 186 SER A CA 1
ATOM 1446 C C . SER A 1 186 ? -19.386 16.899 14.535 1.00 86.62 186 SER A C 1
ATOM 1448 O O . SER A 1 186 ? -19.780 18.024 14.825 1.00 86.62 186 SER A O 1
ATOM 1450 N N . GLU A 1 187 ? -18.126 16.505 14.735 1.00 87.44 187 GLU A N 1
ATOM 1451 C CA . GLU A 1 187 ? -17.065 17.378 15.252 1.00 87.44 187 GLU A CA 1
ATOM 1452 C C . GLU A 1 187 ? -16.511 18.258 14.132 1.00 87.44 187 GLU A C 1
ATOM 1454 O O . GLU A 1 187 ? -16.370 19.471 14.282 1.00 87.44 187 GLU A O 1
ATOM 1459 N N . SER A 1 188 ? -16.226 17.654 12.974 1.00 87.50 188 SER A N 1
ATOM 1460 C CA . SER A 1 188 ? -15.832 18.388 11.778 1.00 87.50 188 SER A CA 1
ATOM 1461 C C . SER A 1 188 ? -16.066 17.572 10.513 1.00 87.50 188 SER A C 1
ATOM 1463 O O . SER A 1 188 ? -15.344 16.624 10.193 1.00 87.50 188 SER A O 1
ATOM 1465 N N . ARG A 1 189 ? -17.030 18.017 9.703 1.00 85.44 189 ARG A N 1
ATOM 1466 C CA . ARG A 1 189 ? -17.281 17.466 8.360 1.00 85.44 189 ARG A CA 1
ATOM 1467 C C . ARG A 1 189 ? -16.065 17.585 7.432 1.00 85.44 189 ARG A C 1
ATOM 1469 O O . ARG A 1 189 ? -15.942 16.825 6.480 1.00 85.44 189 ARG A O 1
ATOM 1476 N N . TYR A 1 190 ? -15.206 18.577 7.658 1.00 87.38 190 TYR A N 1
ATOM 1477 C CA . TYR A 1 190 ? -14.000 18.763 6.855 1.00 87.38 190 TYR A CA 1
ATOM 1478 C C . TYR A 1 190 ? -12.920 17.751 7.246 1.00 87.38 190 TYR A C 1
ATOM 1480 O O . TYR A 1 190 ? -12.413 17.044 6.382 1.00 87.38 190 TYR A O 1
ATOM 1488 N N . LEU A 1 191 ? -12.622 17.629 8.544 1.00 84.31 191 LEU A N 1
ATOM 1489 C CA . LEU A 1 191 ? -11.571 16.725 9.018 1.00 84.31 191 LEU A CA 1
ATOM 1490 C C . LEU A 1 191 ? -11.957 15.256 8.831 1.00 84.31 191 LEU A C 1
ATOM 1492 O O . LEU A 1 191 ? -11.143 14.486 8.337 1.00 84.31 191 LEU A O 1
ATOM 1496 N N . SER A 1 192 ? -13.208 14.885 9.113 1.00 82.69 192 SER A N 1
ATOM 1497 C CA . SER A 1 192 ? -13.704 13.517 8.872 1.00 82.69 192 SER A CA 1
ATOM 1498 C C . SER A 1 192 ? -13.493 13.040 7.430 1.00 82.69 192 SER A C 1
ATOM 1500 O O . SER A 1 192 ? -13.220 11.865 7.216 1.00 82.69 192 SER A O 1
ATOM 1502 N N . LYS A 1 193 ? -13.553 13.947 6.444 1.00 83.06 193 LYS A N 1
ATOM 1503 C CA . LYS A 1 193 ? -13.272 13.631 5.036 1.00 83.06 193 LYS A CA 1
ATOM 1504 C C . LYS A 1 193 ? -11.786 13.517 4.715 1.00 83.06 193 LYS A C 1
ATOM 1506 O O . LYS A 1 193 ? -11.427 12.736 3.849 1.00 83.06 193 LYS A O 1
ATOM 1511 N N . ILE A 1 194 ? -10.935 14.313 5.358 1.00 86.00 194 ILE A N 1
ATOM 1512 C CA . ILE A 1 194 ? -9.491 14.311 5.079 1.00 86.00 194 ILE A CA 1
ATOM 1513 C C . ILE A 1 194 ? -8.817 13.051 5.602 1.00 86.00 194 ILE A C 1
ATOM 1515 O O . ILE A 1 194 ? -7.863 12.599 4.993 1.00 86.00 194 ILE A O 1
ATOM 1519 N N . PHE A 1 195 ? -9.294 12.480 6.705 1.00 84.81 195 PHE A N 1
ATOM 1520 C CA . PHE A 1 195 ? -8.693 11.281 7.299 1.00 84.81 195 PHE A CA 1
ATOM 1521 C C . PHE A 1 195 ? -9.259 9.965 6.736 1.00 84.81 195 PHE A C 1
ATOM 1523 O O . PHE A 1 195 ? -9.018 8.903 7.308 1.00 84.81 195 PHE A O 1
ATOM 1530 N N . ARG A 1 196 ? -10.029 10.015 5.638 1.00 87.00 196 ARG A N 1
ATOM 1531 C CA . ARG A 1 196 ? -10.654 8.842 5.010 1.00 87.00 196 ARG A CA 1
ATOM 1532 C C . ARG A 1 196 ? -10.425 8.848 3.505 1.00 87.00 196 ARG A C 1
ATOM 1534 O O . ARG A 1 196 ? -10.861 9.758 2.807 1.00 87.00 196 ARG A O 1
ATOM 1541 N N . GLY A 1 197 ? -9.767 7.810 3.001 1.00 87.50 197 GLY A N 1
ATOM 1542 C CA . GLY A 1 197 ? -9.418 7.690 1.588 1.00 87.50 197 GLY A CA 1
ATOM 1543 C C . GLY A 1 197 ? -8.296 8.638 1.159 1.00 87.50 197 GLY A C 1
ATOM 1544 O O . GLY A 1 197 ? -8.166 8.922 -0.033 1.00 87.50 197 GLY A O 1
ATOM 1545 N N . ASN A 1 198 ? -7.510 9.164 2.105 1.00 92.69 198 ASN A N 1
ATOM 1546 C CA . ASN A 1 198 ? -6.443 10.105 1.795 1.00 92.69 198 ASN A CA 1
ATOM 1547 C C . ASN A 1 198 ? -5.265 9.414 1.114 1.00 92.69 198 ASN A C 1
ATOM 1549 O O . ASN A 1 198 ? -5.018 8.227 1.317 1.00 92.69 198 ASN A O 1
ATOM 1553 N N . ALA A 1 199 ? -4.497 10.192 0.360 1.00 94.56 199 ALA A N 1
ATOM 1554 C CA . ALA A 1 199 ? -3.227 9.779 -0.203 1.00 94.56 199 ALA A CA 1
ATOM 1555 C C . ALA A 1 199 ? -2.167 10.844 0.085 1.00 94.56 199 ALA A C 1
ATOM 1557 O O . ALA A 1 199 ? -2.260 11.968 -0.408 1.00 94.56 199 ALA A O 1
ATOM 1558 N N . VAL A 1 200 ? -1.161 10.484 0.881 1.00 95.50 200 VAL A N 1
ATOM 1559 C CA . VAL A 1 200 ? -0.071 11.376 1.289 1.00 95.50 200 VAL A CA 1
ATOM 1560 C C . VAL A 1 200 ? 1.218 10.918 0.625 1.00 95.50 200 VAL A C 1
ATOM 1562 O O . VAL A 1 200 ? 1.692 9.822 0.899 1.00 95.50 200 VAL A O 1
ATOM 1565 N N . THR A 1 201 ? 1.789 11.744 -0.248 1.00 95.56 201 THR A N 1
ATOM 1566 C CA . THR A 1 201 ? 3.133 11.510 -0.791 1.00 95.56 201 THR A CA 1
ATOM 1567 C C . THR A 1 201 ? 4.182 12.056 0.165 1.00 95.56 201 THR A C 1
ATOM 1569 O O . THR A 1 201 ? 4.047 13.192 0.632 1.00 95.56 201 THR A O 1
ATOM 1572 N N . VAL A 1 202 ? 5.210 11.256 0.439 1.00 92.38 202 VAL A N 1
ATOM 1573 C CA . VAL A 1 202 ? 6.415 11.675 1.166 1.00 92.38 202 VAL A CA 1
ATOM 1574 C C . VAL A 1 202 ? 7.593 11.796 0.209 1.00 92.38 202 VAL A C 1
ATOM 1576 O O . VAL A 1 202 ? 7.539 11.245 -0.904 1.00 92.38 202 VAL A O 1
#

Radius of gyration: 18.53 Å; chains: 1; bounding box: 43×36×60 Å